Protein AF-A0AAV4UM49-F1 (afdb_monomer)

pLDDT: mean 81.32, std 17.35, range [29.62, 97.5]

Organism: NCBI:txid1538125

Nearest PDB structures (foldseek):
  8wnt-assembly1_B  TM=9.387E-01  e=1.690E-07  Homo sapiens

Radius of gyration: 22.74 Å; Cα contacts (8 Å, |Δi|>4): 74; chains: 1; bounding box: 55×52×59 Å

Mean predicted aligned error: 10.67 Å

InterPro domains:
  IPR002293 Amino acid/polyamine transporter I [PF13520] (38-208)
  IPR050598 Cellular Amino Acid Transporter [PTHR11785] (32-209)

Foldseek 3Di:
DVVLVVVVVVVVVVVVVCPDPPDPDDPPDPPPPDPCPDDPVLVVLLVLLVVLAPCVVVVLVVLCVVQVDPVVSVVVVVVVVVVVVVVVVVQVVVCVVDVDPDRPLVVCCVSPNDPSSVVVVCCVVVPVVVVVLLVRLLVVLVVVVCVVCVPDDDDPVSSVVSSVVVVVVLVVVCVVPVVVVSVVSSVVSVVSVVVVVVVVVVVVVVVVD

Sequence (209 aa):
MIQQIIKWLGRSEKFKLTSSPKKPYDSTTELICVKRELGLGSAVVMTLGSIVGAGLFLSPKGVLMCTGSVGMSLVVWSVAGIVSMIGALCYIELGTCIPSSGSHFTYIKKCWGDFPAFLYLWVEVVILTPVAMIILSLTFANYMLETIFYQCVVPQGAVRLIAALPICILTFINCRNVQWVARLQGVFTAAKAFAIILIIVVGVYHLCK

Solvent-accessible surface area (backbone atoms only — not comparable to full-atom values): 12064 Å² total; per-residue (Å²): 108,70,69,56,52,53,56,46,54,65,46,52,61,58,54,70,75,53,79,68,74,84,70,81,82,71,89,84,64,86,76,85,70,78,77,85,83,71,52,70,69,56,51,52,43,46,52,52,28,66,70,63,47,73,55,74,80,50,47,61,60,55,45,35,67,75,53,74,34,74,71,55,32,50,50,52,52,52,51,53,51,53,56,49,51,54,52,50,52,56,50,50,54,51,49,70,75,50,85,59,88,62,63,70,47,48,54,40,30,74,76,66,34,66,67,61,21,49,53,50,50,49,46,42,65,73,46,54,50,53,51,54,54,49,54,53,28,44,50,53,21,47,58,57,44,49,72,76,39,75,88,52,87,79,56,69,68,57,38,54,55,51,23,46,47,62,56,53,51,52,50,54,45,42,75,73,41,55,67,56,47,55,50,51,45,37,51,54,31,51,53,50,52,50,54,52,52,49,52,50,52,54,50,50,54,64,72,77,103

Secondary structure (DSSP, 8-state):
-HHHHHHHHHHHHHHHH---------TTS----------HHHHHHHHHHHHS-THHHHHHHHHHHHH-SHHHHHHHHHHHHHHHHHHHHHHHHHHHH---TTHHHHHHHHHH-HHHHHHHHHHIIIIIHHHHHHHHHHHHHHHHHHHH-TTSPPPHHHHHHHHHHHHHHHHHHHHH-HHHHHHHHHHHHHHHHHHHHHHHHHHHHHHH-

Structure (mmCIF, N/CA/C/O backbone):
data_AF-A0AAV4UM49-F1
#
_entry.id   AF-A0AAV4UM49-F1
#
loop_
_atom_site.group_PDB
_atom_site.id
_atom_site.type_symbol
_atom_site.label_atom_id
_atom_site.label_alt_id
_atom_site.label_comp_id
_atom_site.label_asym_id
_atom_site.label_entity_id
_atom_site.label_seq_id
_atom_site.pdbx_PDB_ins_code
_atom_site.Cartn_x
_atom_site.Cartn_y
_atom_site.Cartn_z
_atom_site.occupancy
_atom_site.B_iso_or_equiv
_atom_site.auth_seq_id
_atom_site.auth_comp_id
_atom_site.auth_asym_id
_atom_site.auth_atom_id
_atom_site.pdbx_PDB_model_num
ATOM 1 N N . MET A 1 1 ? -6.994 -18.138 -25.924 1.00 48.97 1 MET A N 1
ATOM 2 C CA . MET A 1 1 ? -6.339 -18.271 -24.602 1.00 48.97 1 MET A CA 1
ATOM 3 C C . MET A 1 1 ? -5.648 -19.628 -24.447 1.00 48.97 1 MET A C 1
ATOM 5 O O . MET A 1 1 ? -4.427 -19.655 -24.430 1.00 48.97 1 MET A O 1
ATOM 9 N N . ILE A 1 2 ? -6.376 -20.752 -24.486 1.00 43.06 2 ILE A N 1
ATOM 10 C CA . ILE A 1 2 ? -5.806 -22.117 -24.382 1.00 43.06 2 ILE A CA 1
ATOM 11 C C . ILE A 1 2 ? -4.762 -22.409 -25.482 1.00 43.06 2 ILE A C 1
ATOM 13 O O . ILE A 1 2 ? -3.679 -22.905 -25.199 1.00 43.06 2 ILE A O 1
ATOM 17 N N . GLN A 1 3 ? -5.017 -21.981 -26.722 1.00 38.06 3 GLN A N 1
ATOM 18 C CA . GLN A 1 3 ? -4.068 -22.118 -27.840 1.00 38.06 3 GLN A CA 1
ATOM 19 C C . GLN A 1 3 ? -2.753 -21.333 -27.643 1.00 38.06 3 GLN A C 1
ATOM 21 O O . GLN A 1 3 ? -1.703 -21.753 -28.122 1.00 38.06 3 GLN A O 1
ATOM 26 N N . GLN A 1 4 ? -2.771 -20.214 -26.908 1.00 47.59 4 GLN A N 1
ATOM 27 C CA . GLN A 1 4 ? -1.547 -19.465 -26.589 1.00 47.59 4 GLN A CA 1
ATOM 28 C C . GLN A 1 4 ? -0.753 -20.136 -25.461 1.00 47.59 4 GLN A C 1
ATOM 30 O O . GLN A 1 4 ? 0.471 -20.157 -25.526 1.00 47.59 4 GLN A O 1
ATOM 35 N N . ILE A 1 5 ? -1.442 -20.751 -24.494 1.00 48.56 5 ILE A N 1
ATOM 36 C CA . ILE A 1 5 ? -0.832 -21.525 -23.403 1.00 48.56 5 ILE A CA 1
ATOM 37 C C . ILE A 1 5 ? -0.156 -22.793 -23.949 1.00 48.56 5 ILE A C 1
ATOM 39 O O . ILE A 1 5 ? 0.985 -23.067 -23.595 1.00 48.56 5 ILE A O 1
ATOM 43 N N . ILE A 1 6 ? -0.788 -23.508 -24.889 1.00 64.19 6 ILE A N 1
ATOM 44 C CA . ILE A 1 6 ? -0.191 -24.683 -25.555 1.00 64.19 6 ILE A CA 1
ATOM 45 C C . ILE A 1 6 ? 1.041 -24.280 -26.380 1.00 64.19 6 ILE A C 1
ATOM 47 O O . ILE A 1 6 ? 2.083 -24.932 -26.321 1.00 64.19 6 ILE A O 1
ATOM 51 N N . LYS A 1 7 ? 0.963 -23.158 -27.108 1.00 57.69 7 LYS A N 1
ATOM 52 C CA . LYS A 1 7 ? 2.092 -22.625 -27.890 1.00 57.69 7 LYS A CA 1
ATOM 53 C C . LYS A 1 7 ? 3.247 -22.142 -27.001 1.00 57.69 7 LYS A C 1
ATOM 55 O O . LYS A 1 7 ? 4.399 -22.181 -27.431 1.00 57.69 7 LYS A O 1
ATOM 60 N N . TRP A 1 8 ? 2.949 -21.703 -25.778 1.00 57.56 8 TRP A N 1
ATOM 61 C CA . TRP A 1 8 ? 3.931 -21.313 -24.766 1.00 57.56 8 TRP A CA 1
ATOM 62 C C . TRP A 1 8 ? 4.573 -22.534 -24.089 1.00 57.56 8 TRP A C 1
ATOM 64 O O . TRP A 1 8 ? 5.797 -22.594 -23.997 1.00 57.56 8 TRP A O 1
ATOM 74 N N . LEU A 1 9 ? 3.786 -23.560 -23.742 1.00 57.72 9 LEU A N 1
ATOM 75 C CA . LEU A 1 9 ? 4.273 -24.852 -23.237 1.00 57.72 9 LEU A CA 1
ATOM 76 C C . LEU A 1 9 ? 5.221 -25.534 -24.236 1.00 57.72 9 LEU A C 1
ATOM 78 O O . LEU A 1 9 ? 6.343 -25.878 -23.875 1.00 57.72 9 LEU A O 1
ATOM 82 N N . GLY A 1 10 ? 4.845 -25.601 -25.518 1.00 52.28 10 GLY A N 1
ATOM 83 C CA . GLY A 1 10 ? 5.710 -26.162 -26.567 1.00 52.28 10 GLY A CA 1
ATOM 84 C C . GLY A 1 10 ? 6.970 -25.331 -26.866 1.00 52.28 10 GLY A C 1
ATOM 85 O O . GLY A 1 10 ? 7.925 -25.829 -27.462 1.00 52.28 10 GLY A O 1
ATOM 86 N N . ARG A 1 11 ? 7.006 -24.056 -26.455 1.00 50.88 11 ARG A N 1
ATOM 87 C CA . ARG A 1 11 ? 8.188 -23.181 -26.560 1.00 50.88 11 ARG A CA 1
ATOM 88 C C . ARG A 1 11 ? 9.092 -23.289 -25.324 1.00 50.88 11 ARG A C 1
ATOM 90 O O . ARG A 1 11 ? 10.304 -23.145 -25.465 1.00 50.88 11 ARG A O 1
ATOM 97 N N . SER A 1 12 ? 8.522 -23.594 -24.157 1.00 47.09 12 SER A N 1
ATOM 98 C CA . SER A 1 12 ? 9.230 -23.828 -22.890 1.00 47.09 12 SER A CA 1
ATOM 99 C C . SER A 1 12 ? 10.133 -25.068 -22.944 1.00 47.09 12 SER A C 1
ATOM 101 O O . SER A 1 12 ? 11.299 -24.995 -22.557 1.00 47.09 12 SER A O 1
ATOM 103 N N . GLU A 1 13 ? 9.665 -26.176 -23.532 1.00 46.78 13 GLU A N 1
ATOM 104 C CA . GLU A 1 13 ? 10.497 -27.381 -23.708 1.00 46.78 13 GLU A CA 1
ATOM 105 C C . GLU A 1 13 ? 11.679 -27.149 -24.658 1.00 46.78 13 GLU A C 1
ATOM 107 O O . GLU A 1 13 ? 12.799 -27.573 -24.373 1.00 46.78 13 GLU A O 1
ATOM 112 N N . LYS A 1 14 ? 11.479 -26.390 -25.745 1.00 41.72 14 LYS A N 1
ATOM 113 C CA . LYS A 1 14 ? 12.577 -26.016 -26.654 1.00 41.72 14 LYS A CA 1
ATOM 114 C C . LYS A 1 14 ? 13.582 -25.059 -26.007 1.00 41.72 14 LYS A C 1
ATOM 116 O O . LYS A 1 14 ? 14.762 -25.118 -26.333 1.00 41.72 14 LYS A O 1
ATOM 121 N N . PHE A 1 15 ? 13.141 -24.221 -25.068 1.00 42.31 15 PHE A N 1
ATOM 122 C CA . PHE A 1 15 ? 14.014 -23.303 -24.333 1.00 42.31 15 PHE A CA 1
ATOM 123 C C . PHE A 1 15 ? 14.936 -24.030 -23.335 1.00 42.31 15 PHE A C 1
ATOM 125 O O . PHE A 1 15 ? 16.027 -23.537 -23.060 1.00 42.31 15 PHE A O 1
ATOM 132 N N . LYS A 1 16 ? 14.563 -25.228 -22.852 1.00 41.34 16 LYS A N 1
ATOM 133 C CA . LYS A 1 16 ? 15.432 -26.060 -21.995 1.00 41.34 16 LYS A CA 1
ATOM 134 C C . LYS A 1 16 ? 16.567 -26.775 -22.746 1.00 41.34 16 LYS A C 1
ATOM 136 O O . LYS A 1 16 ? 17.563 -27.102 -22.112 1.00 41.34 16 LYS A O 1
ATOM 141 N N . LEU A 1 17 ? 16.462 -26.990 -24.063 1.00 42.25 17 LEU A N 1
ATOM 142 C CA . LEU A 1 17 ? 17.476 -27.715 -24.858 1.00 42.25 17 LEU A CA 1
ATOM 143 C C . LEU A 1 17 ? 18.459 -26.811 -25.616 1.00 42.25 17 LEU A C 1
ATOM 145 O O . LEU A 1 17 ? 19.441 -27.293 -26.172 1.00 42.25 17 LEU A O 1
ATOM 149 N N . THR A 1 18 ? 18.252 -25.496 -25.598 1.00 40.31 18 THR A N 1
ATOM 150 C CA . THR A 1 18 ? 19.234 -24.519 -26.075 1.00 40.31 18 THR A CA 1
ATOM 151 C C . THR A 1 18 ?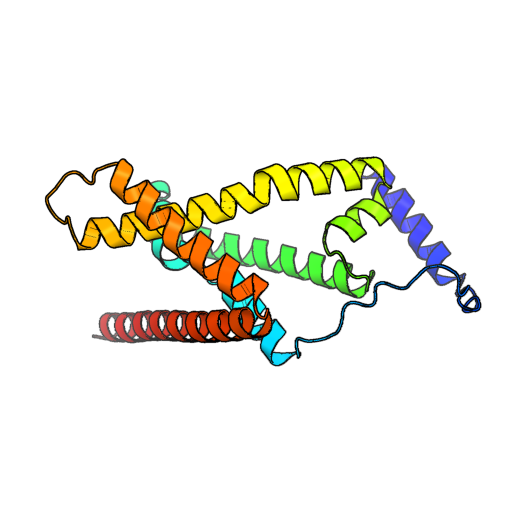 19.726 -23.688 -24.901 1.00 40.31 18 THR A C 1
ATOM 153 O O . THR A 1 18 ? 19.383 -22.513 -24.764 1.00 40.31 18 THR A O 1
ATOM 156 N N . SER A 1 19 ? 20.561 -24.287 -24.049 1.00 43.78 19 SER A N 1
ATOM 157 C CA . SER A 1 19 ? 21.514 -23.529 -23.240 1.00 43.78 19 SER A CA 1
ATOM 158 C C . SER A 1 19 ? 22.500 -22.856 -24.199 1.00 43.78 19 SER A C 1
ATOM 160 O O . SER A 1 19 ? 23.578 -23.374 -24.487 1.00 43.78 19 SER A O 1
ATOM 162 N N . SER A 1 20 ? 22.065 -21.741 -24.785 1.00 35.91 20 SER A N 1
ATOM 163 C CA . SER A 1 20 ? 22.877 -20.940 -25.689 1.00 35.91 20 SER A CA 1
ATOM 164 C C . SER A 1 20 ? 24.128 -20.486 -24.929 1.00 35.91 20 SER A C 1
ATOM 166 O O . SER A 1 20 ? 23.992 -19.998 -23.799 1.00 35.91 20 SER A O 1
ATOM 168 N N . PRO A 1 21 ? 25.338 -20.656 -25.491 1.00 35.28 21 PRO A N 1
ATOM 169 C CA . PRO A 1 21 ? 26.553 -20.177 -24.853 1.00 35.28 21 PRO A CA 1
ATOM 170 C C . PRO A 1 21 ? 26.404 -18.673 -24.606 1.00 35.28 21 PRO A C 1
ATOM 172 O O . PRO A 1 21 ? 25.915 -17.946 -25.474 1.00 35.28 21 PRO A O 1
ATOM 175 N N . LYS A 1 22 ? 26.782 -18.214 -23.403 1.00 39.56 22 LYS A N 1
ATOM 176 C CA . LYS A 1 22 ? 26.842 -16.787 -23.047 1.00 39.56 22 LYS A CA 1
ATOM 177 C C . LYS A 1 22 ? 27.554 -16.042 -24.179 1.00 39.56 22 LYS A C 1
ATOM 179 O O . LYS A 1 22 ? 28.769 -16.163 -24.317 1.00 39.56 22 LYS A O 1
ATOM 184 N N . LYS A 1 23 ? 26.804 -15.300 -25.001 1.00 29.62 23 LYS A N 1
ATOM 185 C CA . LYS A 1 23 ? 27.406 -14.407 -25.992 1.00 29.62 23 LYS A CA 1
ATOM 186 C C . LYS A 1 23 ? 28.210 -13.340 -25.242 1.00 29.62 23 LYS A C 1
ATOM 188 O O . LYS A 1 23 ? 27.712 -12.848 -24.223 1.00 29.62 23 LYS A O 1
ATOM 193 N N . PRO A 1 24 ? 29.424 -12.994 -25.708 1.00 31.75 24 PRO A N 1
ATOM 194 C CA . PRO A 1 24 ? 30.176 -11.887 -25.145 1.00 31.75 24 PRO A CA 1
ATOM 195 C C . PRO A 1 24 ? 29.312 -10.635 -25.247 1.00 31.75 24 PRO A C 1
ATOM 197 O O . PRO A 1 24 ? 28.690 -10.376 -26.276 1.00 31.75 24 PRO A O 1
ATOM 200 N N . TYR A 1 25 ? 29.220 -9.934 -24.129 1.00 39.03 25 TYR A N 1
ATOM 201 C CA . TYR A 1 25 ? 28.445 -8.722 -23.967 1.00 39.03 25 TYR A CA 1
ATOM 202 C C . TYR A 1 25 ? 28.972 -7.642 -24.930 1.00 39.03 25 TYR A C 1
ATOM 204 O O . TYR A 1 25 ? 30.115 -7.214 -24.790 1.00 39.03 25 TYR A O 1
ATOM 212 N N . ASP A 1 26 ? 28.165 -7.255 -25.922 1.00 32.62 26 ASP A N 1
ATOM 213 C CA . ASP A 1 26 ? 28.489 -6.194 -26.881 1.00 32.62 26 ASP A CA 1
ATOM 214 C C . ASP A 1 26 ? 28.422 -4.831 -26.174 1.00 32.62 26 ASP A C 1
ATOM 216 O O . ASP A 1 26 ? 27.409 -4.454 -25.578 1.00 32.62 26 ASP A O 1
ATOM 220 N N . SER A 1 27 ? 29.543 -4.121 -26.165 1.00 39.56 27 SER A N 1
ATOM 221 C CA . SER A 1 27 ? 29.862 -3.005 -25.273 1.00 39.56 27 SER A CA 1
ATOM 222 C C . SER A 1 27 ? 29.296 -1.646 -25.717 1.00 39.56 27 SER A C 1
ATOM 224 O O . SER A 1 27 ? 29.798 -0.611 -25.288 1.00 39.56 27 SER A O 1
ATOM 226 N N . THR A 1 28 ? 28.237 -1.609 -26.535 1.00 39.59 28 THR A N 1
ATOM 227 C CA . THR A 1 28 ? 27.669 -0.349 -27.080 1.00 39.59 28 THR A CA 1
ATOM 228 C C . THR A 1 28 ? 26.213 -0.069 -26.685 1.00 39.59 28 THR A C 1
ATOM 230 O O . THR A 1 28 ? 25.588 0.842 -27.216 1.00 39.59 28 THR A O 1
ATOM 233 N N . THR A 1 29 ? 25.656 -0.797 -25.714 1.00 41.91 29 THR A N 1
ATOM 234 C CA . THR A 1 29 ? 24.444 -0.352 -25.001 1.00 41.91 29 THR A CA 1
ATOM 235 C C . THR A 1 29 ? 24.850 -0.030 -23.570 1.00 41.91 29 THR A C 1
ATOM 237 O O . THR A 1 29 ? 25.280 -0.930 -22.846 1.00 41.91 29 THR A O 1
ATOM 240 N N . GLU A 1 30 ? 24.766 1.238 -23.160 1.00 38.94 30 GLU A N 1
ATOM 241 C CA . GLU A 1 30 ? 24.886 1.613 -21.751 1.00 38.94 30 GLU A CA 1
ATOM 242 C C . GLU A 1 30 ? 23.902 0.758 -20.941 1.00 38.94 30 GLU A C 1
ATOM 244 O O . GLU A 1 30 ? 22.684 0.940 -21.020 1.00 38.94 30 GLU A O 1
ATOM 249 N N . LEU A 1 31 ? 24.401 -0.220 -20.178 1.00 47.78 31 LEU A N 1
ATOM 250 C CA . LEU A 1 31 ? 23.572 -0.876 -19.175 1.00 47.78 31 LEU A CA 1
ATOM 251 C C . LEU A 1 31 ? 23.247 0.194 -18.154 1.00 47.78 31 LEU A C 1
ATOM 253 O O . LEU A 1 31 ? 24.087 0.530 -17.321 1.00 47.78 31 LEU A O 1
ATOM 257 N N . ILE A 1 32 ? 22.019 0.698 -18.199 1.00 50.09 32 ILE A N 1
ATOM 258 C CA . ILE A 1 32 ? 21.418 1.422 -17.086 1.00 50.09 32 ILE A CA 1
ATOM 259 C C . ILE A 1 32 ? 21.317 0.413 -15.934 1.00 50.09 32 ILE A C 1
ATOM 261 O O . ILE A 1 32 ? 20.312 -0.272 -15.734 1.00 50.09 32 ILE A O 1
ATOM 265 N N . CYS A 1 33 ? 22.425 0.234 -15.219 1.00 51.88 33 CYS A N 1
ATOM 266 C CA . CYS A 1 33 ? 22.518 -0.633 -14.065 1.00 51.88 33 CYS A CA 1
ATOM 267 C C . CYS A 1 33 ? 21.913 0.135 -12.898 1.00 51.88 33 CYS A C 1
ATOM 269 O O . CYS A 1 33 ? 22.508 1.077 -12.373 1.00 51.88 33 CYS A O 1
ATOM 271 N N . VAL A 1 34 ? 20.696 -0.247 -12.513 1.00 60.41 34 VAL A N 1
ATOM 272 C CA . VAL A 1 34 ? 20.048 0.308 -11.326 1.00 60.41 34 VAL A CA 1
ATOM 273 C C . VAL A 1 34 ? 20.947 0.016 -10.127 1.00 60.41 34 VAL A C 1
ATOM 275 O O . VAL A 1 34 ? 21.186 -1.146 -9.785 1.00 60.41 34 VAL A O 1
ATOM 278 N N . LYS A 1 35 ? 21.458 1.073 -9.490 1.00 61.12 35 LYS A N 1
ATOM 279 C CA . LYS A 1 35 ? 22.286 0.945 -8.293 1.00 61.12 35 LYS A CA 1
ATOM 280 C C . LYS A 1 35 ? 21.462 0.255 -7.205 1.00 61.12 35 LYS A C 1
ATOM 282 O O . LYS A 1 35 ? 20.381 0.716 -6.839 1.00 61.12 35 LYS A O 1
ATOM 287 N N . ARG A 1 36 ? 21.950 -0.888 -6.714 1.00 66.62 36 ARG A N 1
ATOM 288 C CA . ARG A 1 36 ? 21.290 -1.662 -5.653 1.00 66.62 36 ARG A CA 1
ATOM 289 C C . ARG A 1 36 ? 21.480 -0.956 -4.312 1.00 66.62 36 ARG A C 1
ATOM 291 O O . ARG A 1 36 ? 22.391 -1.271 -3.561 1.00 66.62 36 ARG A O 1
ATOM 298 N N . GLU A 1 37 ? 20.617 0.015 -4.048 1.00 70.00 37 GLU A N 1
ATOM 299 C CA . GLU A 1 37 ? 20.619 0.833 -2.825 1.00 70.00 37 GLU A CA 1
ATOM 300 C C . GLU A 1 37 ? 19.766 0.232 -1.691 1.00 70.00 37 GLU A C 1
ATOM 302 O O . GLU A 1 37 ? 19.790 0.727 -0.566 1.00 70.00 37 GLU A O 1
ATOM 307 N N . LEU A 1 38 ? 19.000 -0.832 -1.968 1.00 73.19 38 LEU A N 1
ATOM 308 C CA . LEU A 1 38 ? 18.082 -1.469 -1.019 1.00 73.19 38 LEU A CA 1
ATOM 309 C C . LEU A 1 38 ? 18.531 -2.903 -0.705 1.00 73.19 38 LEU A C 1
ATOM 311 O O . LEU A 1 38 ? 18.670 -3.732 -1.604 1.00 73.19 38 LEU A O 1
ATOM 315 N N . GLY A 1 39 ? 18.744 -3.197 0.580 1.00 81.81 39 GLY A N 1
ATOM 316 C CA . GLY A 1 39 ? 19.037 -4.549 1.070 1.00 81.81 39 GLY A CA 1
ATOM 317 C C . GLY A 1 39 ? 17.778 -5.408 1.260 1.00 81.81 39 GLY A C 1
ATOM 318 O O . GLY A 1 39 ? 16.662 -4.890 1.270 1.00 81.81 39 GLY A O 1
ATOM 319 N N . LEU A 1 40 ? 17.957 -6.717 1.482 1.00 83.56 40 LEU A N 1
ATOM 320 C CA . LEU A 1 40 ? 16.859 -7.688 1.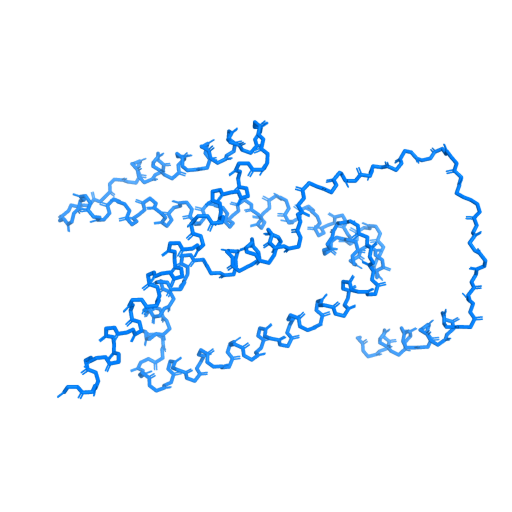638 1.00 83.56 40 LEU A CA 1
ATOM 321 C C . LEU A 1 40 ? 15.873 -7.303 2.752 1.00 83.56 40 LEU A C 1
ATOM 323 O O . LEU A 1 40 ? 14.668 -7.280 2.526 1.00 83.56 40 LEU A O 1
ATOM 327 N N . GLY A 1 41 ? 16.376 -6.949 3.939 1.00 80.38 41 GLY A N 1
ATOM 328 C CA . GLY A 1 41 ? 15.526 -6.543 5.063 1.00 80.38 41 GLY A CA 1
ATOM 329 C C . GLY A 1 41 ? 14.696 -5.292 4.758 1.00 80.38 41 GLY A C 1
ATOM 330 O O . GLY A 1 41 ? 13.501 -5.260 5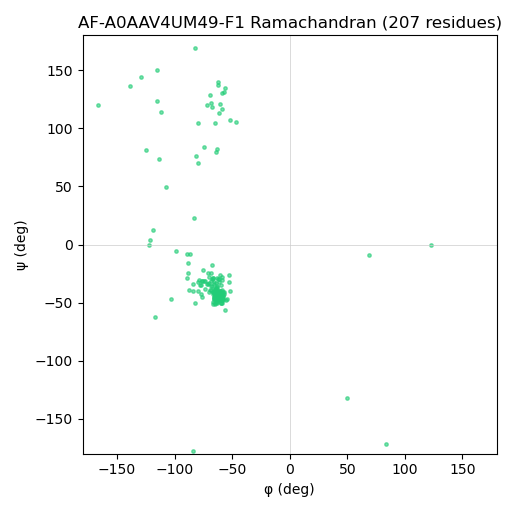.042 1.00 80.38 41 GLY A O 1
ATOM 331 N N . SER A 1 42 ? 15.295 -4.295 4.095 1.00 79.94 42 SER A N 1
ATOM 332 C CA . SER A 1 42 ? 14.572 -3.095 3.652 1.00 79.94 42 SER A CA 1
ATOM 333 C C . SER A 1 42 ? 13.512 -3.439 2.611 1.00 79.94 42 SER A C 1
ATOM 335 O O . SER A 1 42 ? 12.414 -2.899 2.672 1.00 79.94 42 SER A O 1
ATOM 337 N N . ALA A 1 43 ? 13.807 -4.354 1.684 1.00 82.88 43 ALA A N 1
ATOM 338 C CA . ALA A 1 43 ? 12.850 -4.792 0.674 1.00 82.88 43 ALA A CA 1
ATOM 339 C C . ALA A 1 43 ? 11.642 -5.509 1.302 1.00 82.88 43 ALA A C 1
ATOM 341 O O . ALA A 1 43 ? 10.504 -5.210 0.941 1.00 82.88 43 ALA A O 1
ATOM 342 N N . VAL A 1 44 ? 11.860 -6.393 2.284 1.00 86.81 44 VAL A N 1
ATOM 343 C CA . VAL A 1 44 ? 10.772 -7.081 3.003 1.00 86.81 44 VAL A CA 1
ATOM 344 C C . VAL A 1 44 ? 9.904 -6.081 3.762 1.00 86.81 44 VAL A C 1
ATOM 346 O O . VAL A 1 44 ? 8.686 -6.082 3.601 1.00 86.81 44 VAL A O 1
ATOM 349 N N . VAL A 1 45 ? 10.518 -5.183 4.538 1.00 84.12 45 VAL A N 1
ATOM 350 C CA . VAL A 1 45 ? 9.786 -4.168 5.311 1.00 84.12 45 VAL A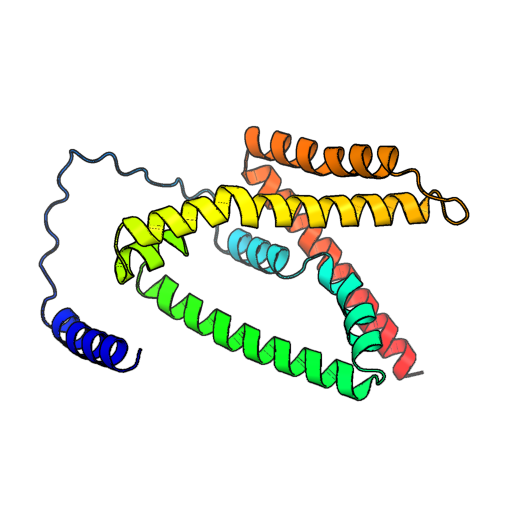 CA 1
ATOM 351 C C . VAL A 1 45 ? 9.010 -3.223 4.393 1.00 84.12 45 VAL A C 1
ATOM 353 O O . VAL A 1 45 ? 7.850 -2.929 4.667 1.00 84.12 45 VAL A O 1
ATOM 356 N N . MET A 1 46 ? 9.601 -2.783 3.279 1.00 84.38 46 MET A N 1
ATOM 357 C CA . MET A 1 46 ? 8.904 -1.948 2.296 1.00 84.38 46 MET A CA 1
ATOM 358 C C . MET A 1 46 ? 7.724 -2.683 1.655 1.00 84.38 46 MET A C 1
ATOM 360 O O . MET A 1 46 ? 6.658 -2.087 1.525 1.00 84.38 46 MET A O 1
ATOM 364 N N . THR A 1 47 ? 7.883 -3.967 1.319 1.00 87.62 47 THR A N 1
ATOM 365 C CA . THR A 1 47 ? 6.803 -4.798 0.756 1.00 87.62 47 THR A CA 1
ATOM 366 C C . THR A 1 47 ? 5.656 -4.967 1.754 1.00 87.62 47 THR A C 1
ATOM 368 O O . THR A 1 47 ? 4.491 -4.783 1.407 1.00 87.62 47 THR A O 1
ATOM 371 N N . LEU A 1 48 ? 5.965 -5.248 3.025 1.00 87.12 48 LEU A N 1
ATOM 372 C CA . LEU A 1 48 ? 4.954 -5.301 4.085 1.00 87.12 48 LEU A CA 1
ATOM 373 C C . LEU A 1 48 ? 4.262 -3.943 4.257 1.00 87.12 48 LEU A C 1
ATOM 375 O O . LEU A 1 48 ? 3.043 -3.882 4.382 1.00 87.12 48 LEU A O 1
ATOM 379 N N . GLY A 1 49 ? 5.023 -2.852 4.190 1.00 84.00 49 GLY A N 1
ATOM 380 C CA . GLY A 1 49 ? 4.507 -1.490 4.288 1.00 84.00 49 GLY A CA 1
ATOM 381 C C . GLY A 1 49 ? 3.602 -1.066 3.139 1.00 84.00 49 GLY A C 1
ATOM 382 O O . GLY A 1 49 ? 2.665 -0.299 3.356 1.00 84.00 49 GLY A O 1
ATOM 383 N N . SER A 1 50 ? 3.865 -1.552 1.924 1.00 84.25 50 SER A N 1
ATOM 384 C CA . SER A 1 50 ? 3.022 -1.266 0.763 1.00 84.25 50 SER A CA 1
ATOM 385 C C . SER A 1 50 ? 1.726 -2.076 0.777 1.00 84.25 50 SER A C 1
ATOM 387 O O . SER A 1 50 ? 0.707 -1.579 0.308 1.00 84.25 50 SER A O 1
ATOM 389 N N . ILE A 1 51 ? 1.740 -3.291 1.339 1.00 87.88 51 ILE A N 1
ATOM 390 C CA . ILE A 1 51 ? 0.537 -4.123 1.505 1.00 87.88 51 ILE A CA 1
ATOM 391 C C . ILE A 1 51 ? -0.324 -3.600 2.666 1.00 87.88 51 ILE A C 1
ATOM 393 O O . ILE A 1 51 ? -1.539 -3.452 2.528 1.00 87.88 51 ILE A O 1
ATOM 397 N N . VAL A 1 52 ? 0.293 -3.273 3.809 1.00 84.94 52 VAL A N 1
ATOM 398 C CA . VAL A 1 52 ? -0.394 -2.753 5.003 1.00 84.94 52 VAL A CA 1
ATOM 399 C C . VAL A 1 52 ? -0.645 -1.244 4.853 1.00 84.94 52 VAL A C 1
ATOM 401 O O . VAL A 1 52 ? 0.026 -0.367 5.413 1.00 84.94 52 VAL A O 1
ATOM 404 N N . GLY A 1 53 ? -1.644 -0.927 4.032 1.00 77.81 53 GLY A N 1
ATOM 405 C CA . GLY A 1 53 ? -2.095 0.433 3.748 1.00 77.81 53 GLY A CA 1
ATOM 406 C C . GLY A 1 53 ? -3.089 0.996 4.769 1.00 77.81 53 GLY A C 1
ATOM 407 O O . GLY A 1 53 ? -3.467 0.346 5.741 1.00 77.81 53 GLY A O 1
ATOM 408 N N . ALA A 1 54 ? -3.560 2.221 4.510 1.00 72.50 54 ALA A N 1
ATOM 409 C CA . ALA A 1 54 ? -4.681 2.811 5.251 1.00 72.50 54 ALA A CA 1
ATOM 410 C C . ALA A 1 54 ? -5.966 1.973 5.113 1.00 72.50 54 ALA A C 1
ATOM 412 O O . ALA A 1 54 ? -6.782 1.954 6.027 1.00 72.50 54 ALA A O 1
ATOM 413 N N . GLY A 1 55 ? -6.106 1.218 4.014 1.00 78.44 55 GLY A N 1
ATOM 414 C CA . GLY A 1 55 ? -7.254 0.351 3.747 1.00 78.44 55 GLY A CA 1
ATOM 415 C C . GLY A 1 55 ? -7.580 -0.628 4.877 1.00 78.44 55 GLY A C 1
ATOM 416 O O . GLY A 1 55 ? -8.751 -0.856 5.137 1.00 78.44 55 GLY A O 1
ATOM 417 N N . LEU A 1 56 ? -6.596 -1.122 5.637 1.00 84.75 56 LEU A N 1
ATOM 418 C CA . LEU A 1 56 ? -6.869 -2.039 6.752 1.00 84.75 56 LEU A CA 1
ATOM 419 C C . LEU A 1 56 ? -7.750 -1.411 7.849 1.00 84.75 56 LEU A C 1
ATOM 421 O O . LEU A 1 56 ? -8.535 -2.115 8.474 1.00 84.75 56 LEU A O 1
ATOM 425 N N . PHE A 1 57 ? -7.682 -0.092 8.039 1.00 81.44 57 PHE A N 1
ATOM 426 C CA . PHE A 1 57 ? -8.518 0.628 9.006 1.00 81.44 57 PHE A CA 1
ATOM 427 C C . PHE A 1 57 ? -9.870 1.078 8.422 1.00 81.44 57 PHE A C 1
ATOM 429 O O . PHE A 1 57 ? -10.787 1.399 9.171 1.00 81.44 57 PHE A O 1
ATOM 436 N N . LEU A 1 58 ? -10.013 1.083 7.092 1.00 82.44 58 LEU A N 1
ATOM 437 C CA . LEU A 1 58 ? -11.183 1.614 6.373 1.00 82.44 58 LEU A CA 1
ATOM 438 C C . LEU A 1 58 ? -12.106 0.507 5.869 1.00 82.44 58 LEU A C 1
ATOM 440 O O . LEU A 1 58 ? -13.327 0.549 6.030 1.00 82.44 58 LEU A O 1
ATOM 444 N N . SER A 1 59 ? -11.500 -0.501 5.251 1.00 87.50 59 SER A N 1
ATOM 445 C CA . SER A 1 59 ? -12.164 -1.606 4.578 1.00 87.50 59 SER A CA 1
ATOM 446 C C . SER A 1 59 ? -13.066 -2.439 5.491 1.00 87.50 59 SER A C 1
ATOM 448 O O . SER A 1 59 ? -14.122 -2.837 5.001 1.00 87.50 59 SER A O 1
ATOM 450 N N . PRO A 1 60 ? -12.767 -2.680 6.790 1.00 88.62 60 PRO A N 1
ATOM 451 C CA . PRO A 1 60 ? -13.659 -3.469 7.642 1.00 88.62 60 PRO A CA 1
ATOM 452 C C . PRO A 1 60 ? -15.078 -2.896 7.730 1.00 88.62 60 PRO A C 1
ATOM 454 O O . PRO A 1 60 ? -16.044 -3.650 7.627 1.00 88.62 60 PRO A O 1
ATOM 457 N N . LYS A 1 61 ? -15.218 -1.564 7.831 1.00 88.12 61 LYS A N 1
ATOM 458 C CA . LYS A 1 61 ? -16.528 -0.894 7.866 1.00 88.12 61 LYS A CA 1
ATOM 459 C C . LYS A 1 61 ? -17.292 -1.098 6.556 1.00 88.12 61 LYS A C 1
ATOM 461 O O . LYS A 1 61 ? -18.470 -1.435 6.587 1.00 88.12 61 LYS A O 1
ATOM 466 N N . GLY A 1 62 ? -16.621 -0.934 5.415 1.00 89.31 62 GLY A N 1
ATOM 467 C CA . GLY A 1 62 ? -17.232 -1.131 4.096 1.00 89.31 62 GLY A CA 1
ATOM 468 C C . GLY A 1 62 ? -17.680 -2.576 3.866 1.00 89.31 62 GLY A C 1
ATOM 469 O O . GLY A 1 62 ? -18.821 -2.812 3.480 1.00 89.31 62 GLY A O 1
ATOM 470 N N . VAL A 1 63 ? -16.817 -3.549 4.174 1.00 92.81 63 VAL A N 1
ATOM 471 C CA . VAL A 1 63 ? -17.141 -4.977 4.028 1.00 92.81 63 VAL A CA 1
ATOM 472 C C . VAL A 1 63 ? -18.302 -5.365 4.941 1.00 92.81 63 VAL A C 1
ATOM 474 O O . VAL A 1 63 ? -19.208 -6.069 4.500 1.00 92.81 63 VAL A O 1
ATOM 477 N N . LEU A 1 64 ? -18.326 -4.889 6.190 1.00 92.94 64 LEU A N 1
ATOM 478 C CA . LEU A 1 64 ? -19.416 -5.189 7.116 1.00 92.94 64 LEU A CA 1
ATOM 479 C C . LEU A 1 64 ? -20.752 -4.589 6.652 1.00 92.94 64 LEU A C 1
ATOM 481 O O . LEU A 1 64 ? -21.763 -5.283 6.695 1.00 92.94 64 LEU A O 1
ATOM 485 N N . MET A 1 65 ? -20.762 -3.347 6.154 1.00 93.06 65 MET A N 1
ATOM 486 C CA . MET A 1 65 ? -21.988 -2.733 5.625 1.00 93.06 65 MET A CA 1
ATOM 487 C C . MET A 1 65 ? -22.527 -3.466 4.390 1.00 93.06 65 MET A C 1
ATOM 489 O O . MET A 1 65 ? -23.736 -3.622 4.263 1.00 93.06 65 MET A O 1
ATOM 493 N N . CYS A 1 66 ? -21.653 -3.951 3.504 1.00 93.00 66 CYS A N 1
ATOM 494 C CA . CYS A 1 66 ? -22.078 -4.692 2.314 1.00 93.00 66 CYS A CA 1
ATOM 495 C C . CYS A 1 66 ? -22.511 -6.135 2.616 1.00 93.00 66 CYS A C 1
ATOM 497 O O . CYS A 1 66 ? -23.360 -6.676 1.916 1.00 93.00 66 CYS A O 1
ATOM 499 N N . THR A 1 67 ? -21.916 -6.780 3.624 1.00 93.81 67 THR A N 1
ATOM 500 C CA . THR A 1 67 ? -22.228 -8.178 3.982 1.00 93.81 67 THR A CA 1
ATOM 501 C C . THR A 1 67 ? -23.378 -8.304 4.978 1.00 93.81 67 THR A C 1
ATOM 503 O O . THR A 1 67 ? -24.011 -9.354 5.035 1.00 93.81 67 THR A O 1
ATOM 506 N N . GLY A 1 68 ? -23.641 -7.273 5.787 1.00 91.31 68 GLY A N 1
ATOM 507 C CA . GLY A 1 68 ? -24.718 -7.236 6.784 1.00 91.31 68 GLY A CA 1
ATOM 508 C C . GLY A 1 68 ? -24.534 -8.175 7.985 1.00 91.31 68 GLY A C 1
ATOM 509 O O . GLY A 1 68 ? -25.283 -8.079 8.953 1.00 91.31 68 GLY A O 1
ATOM 510 N N . SER A 1 69 ? -23.539 -9.067 7.961 1.00 93.75 69 SER A N 1
ATOM 511 C CA . SER A 1 69 ? -23.262 -10.046 9.013 1.00 93.75 69 SER A CA 1
ATOM 512 C C . SER A 1 69 ? -21.763 -10.174 9.268 1.00 93.75 69 SER A C 1
ATOM 514 O O . SER A 1 69 ? -20.962 -10.279 8.337 1.00 93.75 69 SER A O 1
ATOM 516 N N . VAL A 1 70 ? -21.387 -10.227 10.549 1.00 92.69 70 VAL A N 1
ATOM 517 C CA . VAL A 1 70 ? -19.990 -10.365 10.991 1.00 92.69 70 VAL A CA 1
ATOM 518 C C . VAL A 1 70 ? -19.385 -11.698 10.535 1.00 92.69 70 VAL A C 1
ATOM 520 O O . VAL A 1 70 ? -18.228 -11.744 10.135 1.00 92.69 70 VAL A O 1
ATOM 523 N N . GLY A 1 71 ? -20.162 -12.787 10.528 1.00 93.56 71 GLY A N 1
ATOM 524 C CA . GLY A 1 71 ? -19.666 -14.087 10.060 1.00 93.56 71 GLY A CA 1
ATOM 525 C C . GLY A 1 71 ? -19.320 -14.071 8.569 1.00 93.56 71 GLY A C 1
ATOM 526 O O . GLY A 1 71 ? -18.257 -14.541 8.167 1.00 93.56 71 GLY A O 1
ATOM 527 N N . MET A 1 72 ? -20.181 -13.458 7.749 1.00 93.88 72 MET A N 1
ATOM 528 C CA . MET A 1 72 ? -19.944 -13.330 6.308 1.00 93.88 72 MET A CA 1
ATOM 529 C C . MET A 1 72 ? -18.777 -12.393 5.993 1.00 93.88 72 MET A C 1
ATOM 531 O O . MET A 1 72 ? -18.017 -12.668 5.066 1.00 93.88 72 MET A O 1
ATOM 535 N N . SER A 1 73 ? -18.586 -11.319 6.768 1.00 94.19 73 SER A N 1
ATOM 536 C CA . SER A 1 73 ? -17.444 -10.422 6.572 1.00 94.19 73 SER A CA 1
ATOM 537 C C . SER A 1 73 ? -16.109 -11.143 6.797 1.00 94.19 73 SER A C 1
ATOM 539 O O . SER A 1 73 ? -15.189 -10.968 5.998 1.00 94.19 73 SER A O 1
ATOM 541 N N . LEU A 1 74 ? -16.018 -12.020 7.805 1.00 93.75 74 LEU A N 1
ATOM 542 C CA . LEU A 1 74 ? -14.830 -12.847 8.045 1.00 93.75 74 LEU A CA 1
ATOM 543 C C . LEU A 1 74 ? -14.550 -13.813 6.889 1.00 93.75 74 LEU A C 1
ATOM 545 O O . LEU A 1 74 ? -13.407 -13.904 6.447 1.00 93.75 74 LEU A O 1
ATOM 549 N N . VAL A 1 75 ? -15.580 -14.471 6.346 1.00 95.81 75 VAL A N 1
ATOM 550 C CA . VAL A 1 75 ? -15.427 -15.361 5.180 1.00 95.81 75 VAL A CA 1
ATOM 551 C C . VAL A 1 75 ? -14.894 -14.594 3.9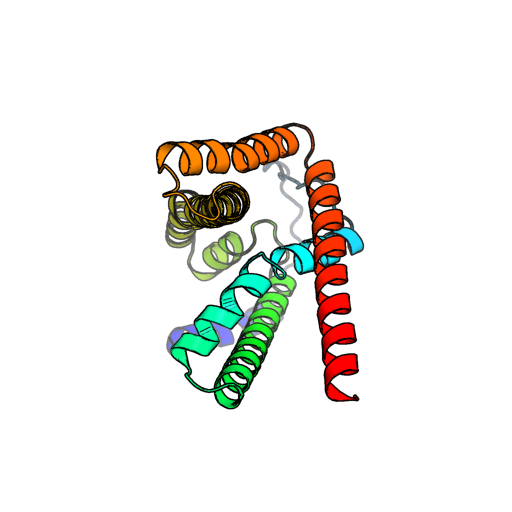69 1.00 95.81 75 VAL A C 1
ATOM 553 O O . VAL A 1 75 ? -13.959 -15.056 3.314 1.00 95.81 75 VAL A O 1
ATOM 556 N N . VAL A 1 76 ? -15.434 -13.403 3.690 1.00 95.31 76 VAL A N 1
ATOM 557 C CA . VAL A 1 76 ? -14.962 -12.546 2.589 1.00 95.31 76 VAL A CA 1
ATOM 558 C C . VAL A 1 76 ? -13.487 -12.180 2.769 1.00 95.31 76 VAL A C 1
ATOM 560 O O . VAL A 1 76 ? -12.714 -12.280 1.816 1.00 95.31 76 VAL A O 1
ATOM 563 N N . TRP A 1 77 ? -13.072 -11.821 3.987 1.00 94.19 77 TRP A N 1
ATOM 564 C CA . TRP A 1 77 ? -11.668 -11.540 4.296 1.00 94.19 77 TRP A CA 1
ATOM 565 C C . TRP A 1 77 ? -10.765 -12.763 4.104 1.00 94.19 77 TRP A C 1
ATOM 567 O O . TRP A 1 77 ? -9.691 -12.638 3.513 1.00 94.19 77 TRP A O 1
ATOM 577 N N . SER A 1 78 ? -11.197 -13.947 4.544 1.00 95.69 78 SER A N 1
ATOM 578 C CA . SER A 1 78 ? -10.441 -15.189 4.352 1.00 95.69 78 SER A CA 1
ATOM 579 C C . SER A 1 78 ? -10.264 -15.530 2.872 1.00 95.69 78 SER A C 1
ATOM 581 O O . SER A 1 78 ? -9.148 -15.811 2.435 1.00 95.69 78 SER A O 1
ATOM 583 N N . VAL A 1 79 ? -11.336 -15.450 2.076 1.00 96.69 79 VAL A N 1
ATOM 584 C CA . VAL A 1 79 ? -11.283 -15.719 0.631 1.00 96.69 79 VAL A CA 1
ATOM 585 C C . VAL A 1 79 ? -10.384 -14.706 -0.079 1.00 96.69 79 VAL A C 1
ATOM 587 O O . VAL A 1 79 ? -9.529 -15.103 -0.870 1.00 96.69 79 VAL A O 1
ATOM 590 N N . ALA A 1 80 ? -10.505 -13.413 0.239 1.00 94.25 80 ALA A N 1
ATOM 591 C CA . ALA A 1 80 ? -9.637 -12.377 -0.320 1.00 94.25 80 ALA A CA 1
ATOM 592 C C . ALA A 1 80 ? -8.151 -12.631 -0.002 1.00 94.25 80 ALA A C 1
ATOM 594 O O . ALA A 1 80 ? -7.296 -12.453 -0.874 1.00 94.25 80 ALA A O 1
ATOM 595 N N . GLY A 1 81 ? -7.842 -13.101 1.212 1.00 94.62 81 GLY A N 1
ATOM 596 C CA . GLY A 1 81 ? -6.489 -13.499 1.608 1.00 94.62 81 GLY A CA 1
ATOM 597 C C . GLY A 1 81 ? -5.940 -14.658 0.772 1.00 94.62 81 GLY A C 1
ATOM 598 O O . GLY A 1 81 ? -4.828 -14.566 0.254 1.00 94.62 81 GLY A O 1
ATOM 599 N N . ILE A 1 82 ? -6.734 -15.714 0.571 1.00 97.50 82 ILE A N 1
ATOM 600 C CA . ILE A 1 82 ? -6.341 -16.882 -0.237 1.00 97.50 82 ILE A CA 1
ATOM 601 C C . ILE A 1 82 ? -6.095 -16.480 -1.696 1.00 97.50 82 ILE A C 1
ATOM 603 O O . ILE A 1 82 ? -5.058 -16.818 -2.266 1.00 97.50 82 ILE A O 1
ATOM 607 N N . VAL A 1 83 ? -7.013 -15.716 -2.294 1.00 96.94 83 VAL A N 1
ATOM 608 C CA . VAL A 1 83 ? -6.874 -15.227 -3.676 1.00 96.94 83 VAL A CA 1
ATOM 609 C C . VAL A 1 83 ? -5.610 -14.373 -3.829 1.00 96.94 83 VAL A C 1
ATOM 611 O O . VAL A 1 83 ? -4.855 -14.548 -4.786 1.00 96.94 83 VAL A O 1
ATOM 614 N N . SER A 1 84 ? -5.332 -13.501 -2.856 1.00 95.25 84 SER A N 1
ATOM 615 C CA . SER A 1 84 ? -4.126 -12.663 -2.850 1.00 95.25 84 SER A CA 1
ATOM 616 C C . SER A 1 84 ? -2.845 -13.493 -2.731 1.00 95.25 84 SER A C 1
ATOM 618 O O . SER A 1 84 ? -1.862 -13.202 -3.410 1.00 95.25 84 SER A O 1
ATOM 620 N N . MET A 1 85 ? -2.857 -14.553 -1.916 1.00 95.44 85 MET A N 1
ATOM 621 C CA . MET A 1 85 ? -1.723 -15.468 -1.763 1.00 95.44 85 MET A CA 1
ATOM 622 C C . MET A 1 85 ? -1.411 -16.208 -3.067 1.00 95.44 85 MET A C 1
ATOM 624 O O . MET A 1 85 ? -0.251 -16.268 -3.471 1.00 95.44 85 MET A O 1
ATOM 628 N N . ILE A 1 86 ? -2.433 -16.722 -3.757 1.00 96.94 86 ILE A N 1
ATOM 629 C CA . ILE A 1 86 ? -2.264 -17.379 -5.061 1.00 96.94 86 ILE A CA 1
ATOM 630 C C . ILE A 1 86 ? -1.667 -16.392 -6.073 1.00 96.94 86 ILE A C 1
ATOM 632 O O . ILE A 1 86 ? -0.692 -16.718 -6.748 1.00 96.94 86 ILE A O 1
ATOM 636 N N . GLY A 1 87 ? -2.187 -15.160 -6.127 1.00 94.50 87 GLY A N 1
ATOM 637 C CA . GLY A 1 87 ? -1.638 -14.108 -6.985 1.00 94.50 87 GLY A CA 1
ATOM 638 C C . GLY A 1 87 ? -0.166 -13.805 -6.685 1.00 94.50 87 GLY A C 1
ATOM 639 O O . GLY A 1 87 ? 0.646 -13.719 -7.607 1.00 94.50 87 GLY A O 1
ATOM 640 N N . ALA A 1 88 ? 0.202 -13.703 -5.405 1.00 93.31 88 ALA A N 1
ATOM 641 C CA . ALA A 1 88 ? 1.585 -13.480 -4.989 1.00 93.31 88 ALA A CA 1
ATOM 642 C C . ALA A 1 88 ? 2.517 -14.618 -5.436 1.00 93.31 88 ALA A C 1
ATOM 644 O O . ALA A 1 88 ? 3.604 -14.345 -5.942 1.00 93.31 88 ALA A O 1
ATOM 645 N N . LEU A 1 89 ? 2.086 -15.879 -5.319 1.00 94.88 89 LEU A N 1
ATOM 646 C CA . LEU A 1 89 ? 2.861 -17.036 -5.780 1.00 94.88 89 LEU A CA 1
ATOM 647 C C . LEU A 1 89 ? 3.104 -16.999 -7.295 1.00 94.88 89 LEU A C 1
ATOM 649 O O . LEU A 1 89 ? 4.240 -17.190 -7.729 1.00 94.88 89 LEU A O 1
ATOM 653 N N . CYS A 1 90 ? 2.085 -16.663 -8.093 1.00 93.00 90 CYS A N 1
ATOM 654 C CA . CYS A 1 90 ? 2.243 -16.488 -9.540 1.00 93.00 90 CYS A CA 1
ATOM 655 C C . CYS A 1 90 ? 3.258 -15.383 -9.881 1.00 93.00 90 CYS A C 1
ATOM 657 O O . CYS A 1 90 ? 4.071 -15.536 -10.793 1.00 93.00 90 CYS A O 1
ATOM 659 N N . TYR A 1 91 ? 3.246 -14.271 -9.138 1.00 89.69 91 TYR A N 1
ATOM 660 C CA . TYR A 1 91 ? 4.209 -13.187 -9.334 1.00 89.69 91 TYR A CA 1
ATOM 661 C C . TYR A 1 91 ? 5.630 -13.553 -8.896 1.00 89.69 91 TYR A C 1
ATOM 663 O O . TYR A 1 91 ? 6.586 -13.112 -9.533 1.00 89.69 91 TYR A O 1
ATOM 671 N N . ILE A 1 92 ? 5.789 -14.374 -7.857 1.00 91.94 92 ILE A N 1
ATOM 672 C CA . ILE A 1 92 ? 7.097 -14.891 -7.432 1.00 91.94 92 ILE A CA 1
ATOM 673 C C . ILE A 1 92 ? 7.691 -15.800 -8.514 1.00 91.94 92 ILE A C 1
ATOM 675 O O . ILE A 1 92 ? 8.862 -15.648 -8.869 1.00 91.94 92 ILE A O 1
ATOM 679 N N . GLU A 1 93 ? 6.898 -16.711 -9.083 1.00 92.62 93 GLU A N 1
ATOM 680 C CA . GLU A 1 93 ? 7.340 -17.567 -10.190 1.00 92.62 93 GLU A CA 1
ATOM 681 C C . GLU A 1 93 ? 7.778 -16.719 -11.392 1.00 92.62 93 GLU A C 1
ATOM 683 O O . GLU A 1 93 ? 8.886 -16.866 -11.909 1.00 92.62 93 GLU A O 1
ATOM 688 N N . LEU A 1 94 ? 6.974 -15.724 -11.767 1.00 88.62 94 LEU A N 1
ATOM 689 C CA . LEU A 1 94 ? 7.306 -14.831 -12.873 1.00 88.62 94 LEU A CA 1
ATOM 690 C C . LEU A 1 94 ? 8.566 -13.987 -12.600 1.00 88.62 94 LEU A C 1
ATOM 692 O O . LEU A 1 94 ? 9.414 -13.828 -13.485 1.00 88.62 94 LEU A O 1
ATOM 696 N N . GLY A 1 95 ? 8.722 -13.484 -11.372 1.00 87.06 95 GLY A N 1
ATOM 697 C CA . GLY A 1 95 ? 9.877 -12.694 -10.942 1.00 87.06 95 GLY A CA 1
ATOM 698 C C . GLY A 1 95 ? 11.175 -13.492 -10.855 1.00 87.06 95 GLY A C 1
ATOM 699 O O . GLY A 1 95 ? 12.244 -12.950 -11.135 1.00 87.06 95 GLY A O 1
ATOM 700 N N . THR A 1 96 ? 11.094 -14.785 -10.539 1.00 88.06 96 THR A N 1
ATOM 701 C CA . THR A 1 96 ? 12.255 -15.687 -10.554 1.00 88.06 96 THR A CA 1
ATOM 702 C C . THR A 1 96 ? 12.609 -16.154 -11.969 1.00 88.06 96 THR A C 1
ATOM 704 O O . THR A 1 96 ? 13.792 -16.296 -12.280 1.00 88.06 96 THR A O 1
ATOM 707 N N . CYS A 1 97 ? 11.628 -16.312 -12.867 1.00 88.06 97 CYS A N 1
ATOM 708 C CA . CYS A 1 97 ? 11.869 -16.658 -14.271 1.00 88.06 97 CYS A CA 1
ATOM 709 C C . CYS A 1 97 ? 12.469 -15.509 -15.102 1.00 88.06 97 CYS A C 1
ATOM 711 O O . CYS A 1 97 ? 13.235 -15.757 -16.037 1.00 88.06 97 CYS A O 1
ATOM 713 N N . ILE A 1 98 ? 12.110 -14.252 -14.814 1.00 84.56 98 ILE A N 1
ATOM 714 C CA . ILE A 1 98 ? 12.553 -13.077 -15.580 1.00 84.56 98 ILE A CA 1
ATOM 715 C C . ILE A 1 98 ? 13.228 -12.071 -14.627 1.00 84.56 98 ILE A C 1
ATOM 717 O O . ILE A 1 98 ? 12.602 -11.088 -14.223 1.00 84.56 98 ILE A O 1
ATOM 721 N N . PRO A 1 99 ? 14.517 -12.274 -14.283 1.00 78.50 99 PRO A N 1
ATOM 722 C CA . PRO A 1 99 ? 15.263 -11.393 -13.386 1.00 78.50 99 PRO A CA 1
ATOM 723 C C . PRO A 1 99 ? 15.744 -10.144 -14.139 1.00 78.50 99 PRO A C 1
ATOM 725 O O . PRO A 1 99 ? 16.923 -9.982 -14.452 1.00 78.50 99 PRO A O 1
ATOM 728 N N . SER A 1 100 ? 14.816 -9.265 -14.500 1.00 78.00 100 SER A N 1
ATOM 729 C CA . SER A 1 100 ? 15.105 -7.998 -15.175 1.00 78.00 100 SER A CA 1
ATOM 730 C C . SER A 1 100 ? 14.428 -6.845 -14.446 1.00 78.00 100 SER A C 1
ATOM 732 O O . SER A 1 100 ? 13.319 -6.985 -13.933 1.00 78.00 100 SER A O 1
ATOM 734 N N . SER A 1 101 ? 15.090 -5.691 -14.411 1.00 74.81 101 SER A N 1
ATOM 735 C CA . SER A 1 101 ? 14.510 -4.456 -13.878 1.00 74.81 101 SER A CA 1
ATOM 736 C C . SER A 1 101 ? 13.290 -4.044 -14.719 1.00 74.81 101 SER A C 1
ATOM 738 O O . SER A 1 101 ? 13.319 -4.181 -15.942 1.00 74.81 101 SER A O 1
ATOM 740 N N . GLY A 1 102 ? 12.215 -3.566 -14.080 1.00 73.56 102 GLY A N 1
ATOM 741 C CA . GLY A 1 102 ? 11.016 -3.051 -14.771 1.00 73.56 102 GLY A CA 1
ATOM 742 C C . GLY A 1 102 ? 9.678 -3.721 -14.425 1.00 73.56 102 GLY A C 1
ATOM 743 O O . GLY A 1 102 ? 8.648 -3.281 -14.931 1.00 73.56 102 GLY A O 1
ATOM 744 N N . SER A 1 103 ? 9.658 -4.723 -13.534 1.00 79.94 103 SER A N 1
ATOM 745 C CA . SER A 1 103 ? 8.423 -5.338 -13.006 1.00 79.94 103 SER A CA 1
ATOM 746 C C . SER A 1 103 ? 7.434 -5.744 -14.127 1.00 79.94 103 SER A C 1
ATOM 748 O O . SER A 1 103 ? 7.840 -6.346 -15.125 1.00 79.94 103 SER A O 1
ATOM 750 N N . HIS A 1 104 ? 6.151 -5.395 -13.989 1.00 85.94 104 HIS A N 1
ATOM 751 C CA . HIS A 1 104 ? 5.050 -5.709 -14.904 1.00 85.94 104 HIS A CA 1
ATOM 752 C C . HIS A 1 104 ? 5.322 -5.330 -16.365 1.00 85.94 104 HIS A C 1
ATOM 754 O O . HIS A 1 104 ? 5.009 -6.110 -17.266 1.00 85.94 104 HIS A O 1
ATOM 760 N N . PHE A 1 105 ? 5.956 -4.178 -16.614 1.00 88.94 105 PHE A N 1
ATOM 761 C CA . PHE A 1 105 ? 6.270 -3.727 -17.972 1.00 88.94 105 PHE A CA 1
ATOM 762 C C . PHE A 1 105 ? 7.168 -4.731 -18.703 1.00 88.94 105 PHE A C 1
ATOM 764 O O . PHE A 1 105 ? 6.896 -5.101 -19.845 1.00 88.94 105 PHE A O 1
ATOM 771 N N . THR A 1 106 ? 8.207 -5.227 -18.031 1.00 87.69 106 THR A N 1
ATOM 772 C CA . THR A 1 106 ? 9.148 -6.195 -18.607 1.00 87.69 106 THR A CA 1
ATOM 773 C C . THR A 1 106 ? 8.452 -7.519 -18.933 1.00 87.69 106 THR A C 1
ATOM 775 O O . THR A 1 106 ? 8.727 -8.120 -19.974 1.00 87.69 106 THR A O 1
ATOM 778 N N . TYR A 1 107 ? 7.509 -7.961 -18.096 1.00 88.69 107 TYR A N 1
ATOM 779 C CA . TYR A 1 107 ? 6.744 -9.185 -18.347 1.00 88.69 107 TYR A CA 1
ATOM 780 C C . TYR A 1 107 ? 5.843 -9.050 -19.578 1.00 88.69 107 TYR A C 1
ATOM 782 O O . TYR A 1 107 ? 5.868 -9.902 -20.466 1.00 88.69 107 TYR A O 1
ATOM 790 N N . ILE A 1 108 ? 5.115 -7.937 -19.675 1.00 88.88 108 ILE A N 1
ATOM 791 C CA . ILE A 1 108 ? 4.227 -7.622 -20.801 1.00 88.88 108 ILE A CA 1
ATOM 792 C C . ILE A 1 108 ? 5.035 -7.488 -22.093 1.00 88.88 108 ILE A C 1
ATOM 794 O O . ILE A 1 108 ? 4.684 -8.099 -23.102 1.00 88.88 108 ILE A O 1
ATOM 798 N N . LYS A 1 109 ? 6.169 -6.783 -22.047 1.00 89.50 109 LYS A N 1
ATOM 799 C CA . LYS A 1 109 ? 7.078 -6.632 -23.189 1.00 89.50 109 LYS A CA 1
ATOM 800 C C . LYS A 1 109 ? 7.595 -7.975 -23.696 1.00 89.50 109 LYS A C 1
ATOM 802 O O . LYS A 1 109 ? 7.649 -8.199 -24.903 1.00 89.50 109 LYS A O 1
ATOM 807 N N . LYS A 1 110 ? 7.942 -8.896 -22.792 1.00 87.25 110 LYS A N 1
ATOM 808 C CA . LYS A 1 110 ? 8.481 -10.211 -23.164 1.00 87.25 110 LYS A CA 1
ATOM 809 C C . LYS A 1 110 ? 7.420 -11.161 -23.730 1.00 87.25 110 LYS A C 1
ATOM 811 O O . LYS A 1 110 ? 7.747 -11.981 -24.586 1.00 87.25 110 LYS A O 1
ATOM 816 N N . CYS A 1 111 ? 6.171 -11.050 -23.280 1.00 88.62 111 CYS A N 1
ATOM 817 C CA . CYS A 1 111 ? 5.069 -11.907 -23.727 1.00 88.62 111 CYS A CA 1
ATOM 818 C C . CYS A 1 111 ? 4.349 -11.381 -24.980 1.00 88.62 111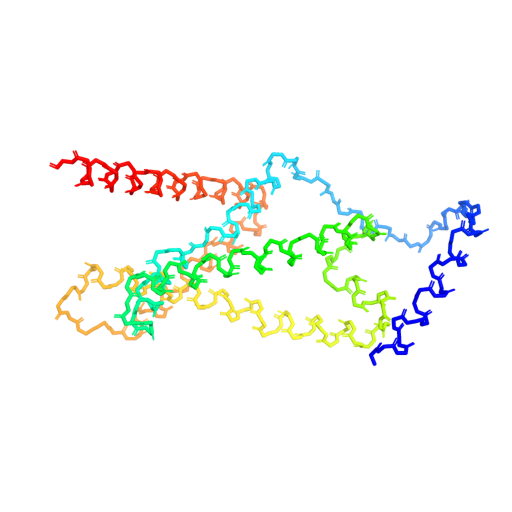 CYS A C 1
ATOM 820 O O . CYS A 1 111 ? 3.986 -12.175 -25.848 1.00 88.62 111 CYS A O 1
ATOM 822 N N . TRP A 1 112 ? 4.140 -10.065 -25.078 1.00 88.81 112 TRP A N 1
ATOM 823 C CA . TRP A 1 112 ? 3.276 -9.435 -26.086 1.00 88.81 112 TRP A CA 1
ATOM 824 C C . TRP A 1 112 ? 3.974 -8.389 -26.972 1.00 88.81 112 TRP A C 1
ATOM 826 O O . TRP A 1 112 ? 3.344 -7.855 -27.883 1.00 88.81 112 TRP A O 1
ATOM 836 N N . GLY A 1 113 ? 5.270 -8.133 -26.771 1.00 90.25 113 GLY A N 1
ATOM 837 C CA . GLY A 1 113 ? 6.053 -7.195 -27.580 1.00 90.25 113 GLY A CA 1
ATOM 838 C C . GLY A 1 113 ? 5.928 -5.735 -27.134 1.00 90.25 113 GLY A C 1
ATOM 839 O O . GLY A 1 113 ? 5.370 -5.428 -26.081 1.00 90.25 113 GLY A O 1
ATOM 840 N N . ASP A 1 114 ? 6.479 -4.821 -27.936 1.00 91.69 114 ASP A N 1
ATOM 841 C CA . ASP A 1 114 ? 6.679 -3.423 -27.529 1.00 91.69 114 ASP A CA 1
ATOM 842 C C . ASP A 1 114 ? 5.391 -2.589 -27.476 1.00 91.69 114 ASP A C 1
ATOM 844 O O . ASP A 1 114 ? 5.224 -1.788 -26.560 1.00 91.69 114 ASP A O 1
ATOM 848 N N . PHE A 1 115 ? 4.456 -2.782 -28.413 1.00 93.38 115 PHE A N 1
ATOM 849 C CA . PHE A 1 115 ? 3.246 -1.953 -28.482 1.00 93.38 115 PHE A CA 1
ATOM 850 C C . PHE A 1 115 ? 2.303 -2.152 -27.275 1.00 93.38 115 PHE A C 1
ATOM 852 O O . PHE A 1 115 ? 1.956 -1.161 -26.628 1.00 93.38 115 PHE A O 1
ATOM 859 N N . PRO A 1 116 ? 1.942 -3.390 -26.871 1.00 92.06 116 PRO A N 1
ATOM 860 C CA . PRO A 1 116 ? 1.138 -3.605 -25.664 1.00 92.06 116 PRO A CA 1
ATOM 861 C C . PRO A 1 116 ? 1.856 -3.170 -24.381 1.00 92.06 116 PRO A C 1
ATOM 863 O O . PRO A 1 116 ? 1.218 -2.679 -23.452 1.00 92.06 116 PRO A O 1
ATOM 866 N N . ALA A 1 117 ? 3.185 -3.303 -24.336 1.00 91.12 117 ALA A N 1
ATOM 867 C CA . ALA A 1 117 ? 3.986 -2.835 -23.209 1.00 91.12 117 ALA A CA 1
ATOM 868 C C . ALA A 1 117 ? 3.973 -1.308 -23.078 1.00 91.12 117 ALA A C 1
ATOM 870 O O . ALA A 1 117 ? 3.847 -0.792 -21.969 1.00 91.12 117 ALA A O 1
ATOM 871 N N . PHE A 1 118 ? 4.047 -0.587 -24.199 1.00 92.62 118 PHE A N 1
ATOM 872 C CA . PHE A 1 118 ? 3.924 0.867 -24.223 1.00 92.62 118 PHE A CA 1
ATOM 873 C C . PHE A 1 118 ? 2.547 1.334 -23.739 1.00 92.62 118 PHE A C 1
ATOM 875 O O . PHE A 1 118 ? 2.472 2.218 -22.890 1.00 92.62 118 PHE A O 1
ATOM 882 N N . LEU A 1 119 ? 1.463 0.710 -24.216 1.00 94.69 119 LEU A N 1
ATOM 883 C CA . LEU A 1 119 ? 0.104 1.044 -23.771 1.00 94.69 119 LEU A CA 1
ATOM 884 C C . LEU A 1 119 ? -0.089 0.802 -22.272 1.00 94.69 119 LEU A C 1
ATOM 886 O O . LEU A 1 119 ? -0.675 1.639 -21.588 1.00 94.69 119 LEU A O 1
ATOM 890 N N . TYR A 1 120 ? 0.431 -0.315 -21.756 1.00 92.19 120 TYR A N 1
ATOM 891 C CA . TYR A 1 120 ? 0.412 -0.585 -20.322 1.00 92.19 120 TYR A CA 1
ATOM 892 C C . TYR A 1 120 ? 1.139 0.514 -19.540 1.00 92.19 120 TYR A C 1
ATOM 894 O O . TYR A 1 120 ? 0.564 1.086 -18.619 1.00 92.19 120 TYR A O 1
ATOM 902 N N . LEU A 1 121 ? 2.368 0.859 -19.943 1.00 93.25 121 LEU A N 1
ATOM 903 C CA . LEU A 1 121 ? 3.153 1.901 -19.281 1.00 93.25 121 LEU A CA 1
ATOM 904 C C . LEU A 1 121 ? 2.449 3.264 -19.321 1.00 93.25 121 LEU A C 1
ATOM 906 O O . LEU A 1 121 ? 2.453 3.987 -18.329 1.00 93.25 121 LEU A O 1
ATOM 910 N N . TRP A 1 122 ? 1.821 3.599 -20.450 1.00 94.50 122 TRP A N 1
ATOM 911 C CA . TRP A 1 122 ? 1.062 4.836 -20.611 1.00 94.50 122 TRP A CA 1
ATOM 912 C C . TRP A 1 122 ? -0.088 4.928 -19.606 1.00 94.50 122 TRP A C 1
ATOM 914 O O . TRP A 1 122 ? -0.207 5.916 -18.883 1.00 94.50 122 TRP A O 1
ATOM 924 N N . VAL A 1 123 ? -0.908 3.881 -19.512 1.00 95.50 123 VAL A N 1
ATOM 925 C CA . VAL A 1 123 ? -2.039 3.833 -18.573 1.00 95.50 123 VAL A CA 1
ATOM 926 C C . VAL A 1 123 ? -1.554 3.822 -17.121 1.00 95.50 123 VAL A C 1
ATOM 928 O O . VAL A 1 123 ? -2.112 4.530 -16.281 1.00 95.50 123 VAL A O 1
ATOM 931 N N . GLU A 1 124 ? -0.497 3.068 -16.827 1.00 92.25 124 GLU A N 1
ATOM 932 C CA . GLU A 1 124 ? 0.084 2.960 -15.489 1.00 92.25 124 GLU A CA 1
ATOM 933 C C . GLU A 1 124 ? 0.579 4.317 -14.966 1.00 92.25 124 GLU A C 1
ATOM 935 O O . GLU A 1 124 ? 0.253 4.708 -13.843 1.00 92.25 124 GLU A O 1
ATOM 940 N N . VAL A 1 125 ? 1.327 5.058 -15.792 1.00 93.00 125 VAL A N 1
ATOM 941 C CA . VAL A 1 125 ? 1.957 6.330 -15.408 1.00 93.00 125 VAL A CA 1
ATOM 942 C C . VAL A 1 125 ? 0.969 7.494 -15.427 1.00 93.00 125 VAL A C 1
ATOM 944 O O . VAL A 1 125 ? 1.021 8.345 -14.542 1.00 93.00 125 VAL A O 1
ATOM 947 N N . VAL A 1 126 ? 0.072 7.555 -16.414 1.00 94.94 126 VAL A N 1
ATOM 948 C CA . VAL A 1 126 ? -0.838 8.702 -16.586 1.00 94.94 126 VAL A CA 1
ATOM 949 C C . VAL A 1 126 ? -2.083 8.578 -15.711 1.00 94.94 126 VAL A C 1
ATOM 951 O O . VAL A 1 126 ? -2.599 9.588 -15.238 1.00 94.94 126 VAL A O 1
ATOM 954 N N . ILE A 1 127 ? -2.579 7.357 -15.489 1.00 94.69 127 ILE A N 1
ATOM 955 C CA . ILE A 1 127 ? -3.889 7.135 -14.867 1.00 94.69 127 ILE A CA 1
ATOM 956 C C . ILE A 1 127 ? -3.742 6.404 -13.536 1.00 94.69 127 ILE A C 1
ATOM 958 O O . ILE A 1 127 ? -4.099 6.955 -12.498 1.00 94.69 127 ILE A O 1
ATOM 962 N N . LEU A 1 128 ? -3.219 5.176 -13.541 1.00 92.56 128 LEU A N 1
ATOM 963 C CA . LEU A 1 128 ? -3.318 4.294 -12.373 1.00 92.56 128 LEU A CA 1
ATOM 964 C C . LEU A 1 128 ? -2.519 4.822 -11.179 1.00 92.56 128 LEU A C 1
ATOM 966 O O . LEU A 1 128 ? -3.071 4.978 -10.086 1.00 92.56 128 LEU A O 1
ATOM 970 N N . THR A 1 129 ? -1.245 5.157 -11.393 1.00 91.00 129 THR A N 1
ATOM 971 C CA . THR A 1 129 ? -0.367 5.622 -10.315 1.00 91.00 129 THR A CA 1
ATOM 972 C C . THR A 1 129 ? -0.833 6.966 -9.733 1.00 91.00 129 THR A C 1
ATOM 974 O O . THR A 1 129 ? -1.000 7.045 -8.512 1.00 91.00 129 THR A O 1
ATOM 977 N N . PRO A 1 130 ? -1.118 8.019 -10.530 1.00 93.19 130 PRO A N 1
ATOM 978 C CA . PRO A 1 130 ? -1.562 9.301 -9.981 1.00 93.19 130 PRO A CA 1
ATOM 979 C C . PRO A 1 130 ? -2.899 9.207 -9.243 1.00 93.19 130 PRO A C 1
ATOM 981 O O . PRO A 1 130 ? -3.042 9.780 -8.163 1.00 93.19 130 PRO A O 1
ATOM 984 N N . VAL A 1 131 ? -3.866 8.452 -9.779 1.00 93.88 131 VAL A N 1
ATO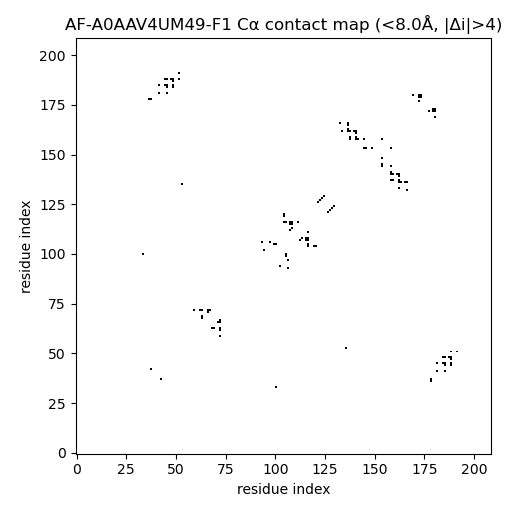M 985 C CA . VAL A 1 131 ? -5.179 8.273 -9.142 1.00 93.88 131 VAL A CA 1
ATOM 986 C C . VAL A 1 131 ? -5.034 7.592 -7.782 1.00 93.88 131 VAL A C 1
ATOM 988 O O . VAL A 1 131 ? -5.624 8.059 -6.808 1.00 93.88 131 VAL A O 1
ATOM 991 N N . ALA A 1 132 ? -4.202 6.551 -7.675 1.00 90.31 132 ALA A N 1
ATOM 992 C CA . ALA A 1 132 ? -3.945 5.883 -6.401 1.00 90.31 132 ALA A CA 1
ATOM 993 C C . ALA A 1 132 ? -3.349 6.841 -5.351 1.00 90.31 132 ALA A C 1
ATOM 995 O O . ALA A 1 132 ? -3.799 6.861 -4.201 1.00 90.31 132 ALA A O 1
ATOM 996 N N . MET A 1 133 ? -2.387 7.684 -5.749 1.00 90.31 133 MET A N 1
ATOM 997 C CA . MET A 1 133 ? -1.773 8.678 -4.858 1.00 90.31 133 MET A CA 1
ATOM 998 C C . MET A 1 133 ? -2.778 9.746 -4.406 1.00 90.31 133 MET A C 1
ATOM 1000 O O . MET A 1 133 ? -2.812 10.107 -3.227 1.00 90.31 133 MET A O 1
ATOM 1004 N N . ILE A 1 134 ? -3.635 10.220 -5.317 1.00 92.81 134 ILE A N 1
ATOM 1005 C CA . ILE A 1 134 ? -4.676 11.211 -5.016 1.00 92.81 134 ILE A CA 1
ATOM 1006 C C . ILE A 1 134 ? -5.710 10.638 -4.045 1.00 92.81 134 ILE A C 1
ATOM 1008 O O . ILE A 1 134 ? -6.040 11.300 -3.064 1.00 92.81 134 ILE A O 1
ATOM 1012 N N . ILE A 1 135 ? -6.195 9.412 -4.267 1.00 90.31 135 ILE A N 1
ATOM 1013 C CA . ILE A 1 135 ? -7.180 8.768 -3.384 1.00 90.31 135 ILE A CA 1
ATOM 1014 C C . ILE A 1 135 ? -6.622 8.631 -1.966 1.00 90.31 135 ILE A C 1
ATOM 1016 O O . ILE A 1 135 ? -7.304 8.981 -0.999 1.00 90.31 135 ILE A O 1
ATOM 1020 N N . LEU A 1 136 ? -5.377 8.164 -1.824 1.00 88.94 136 LEU A N 1
ATOM 1021 C CA . LEU A 1 136 ? -4.747 8.013 -0.514 1.00 88.94 136 LEU A CA 1
ATOM 1022 C C . LEU A 1 136 ? -4.581 9.365 0.193 1.00 88.94 136 LEU A C 1
ATOM 1024 O O . LEU A 1 136 ? -4.862 9.478 1.386 1.00 88.94 136 LEU A O 1
ATOM 1028 N N . SER A 1 137 ? -4.177 10.397 -0.547 1.00 91.81 137 SER A N 1
ATOM 1029 C CA . SER A 1 137 ? -3.985 11.731 0.012 1.00 91.81 137 SER A CA 1
ATOM 1030 C C . SER A 1 137 ? -5.294 12.425 0.401 1.00 91.81 137 SER A C 1
ATOM 1032 O O . SER A 1 137 ? -5.401 13.023 1.471 1.00 91.81 137 SER A O 1
ATOM 1034 N N . LEU A 1 138 ? -6.331 12.297 -0.430 1.00 91.44 138 LEU A N 1
ATOM 1035 C CA . LEU A 1 138 ? -7.672 12.782 -0.106 1.00 91.44 138 LEU A CA 1
ATOM 1036 C C . LEU A 1 138 ? -8.227 12.068 1.120 1.00 91.44 138 LEU A C 1
ATOM 1038 O O . LEU A 1 138 ? -8.825 12.705 1.982 1.00 91.44 138 LEU A O 1
ATOM 1042 N N . THR A 1 139 ? -8.007 10.759 1.225 1.00 89.12 139 THR A N 1
ATOM 1043 C CA . THR A 1 139 ? -8.410 9.991 2.406 1.00 89.12 139 THR A CA 1
ATOM 1044 C C . THR A 1 139 ? -7.723 10.548 3.650 1.00 89.12 139 THR A C 1
ATOM 1046 O O . THR A 1 139 ? -8.398 10.901 4.609 1.00 89.12 139 THR A O 1
ATOM 1049 N N . PHE A 1 140 ? -6.401 10.732 3.611 1.00 88.56 140 PHE A N 1
ATOM 1050 C CA . PHE A 1 140 ? -5.648 11.346 4.707 1.00 88.56 140 PHE A CA 1
ATOM 1051 C C . PHE A 1 140 ? -6.200 12.724 5.109 1.00 88.56 140 PHE A C 1
ATOM 1053 O O . PHE A 1 140 ? -6.436 12.969 6.292 1.00 88.56 140 PHE A O 1
ATOM 1060 N N . ALA A 1 141 ? -6.472 13.596 4.136 1.00 91.56 141 ALA A N 1
ATOM 1061 C CA . ALA A 1 141 ? -7.009 14.928 4.396 1.00 91.56 141 ALA A CA 1
ATOM 1062 C C . ALA A 1 141 ? -8.403 14.898 5.040 1.00 91.56 141 ALA A C 1
ATOM 1064 O O . ALA A 1 141 ? -8.650 15.657 5.975 1.00 91.56 141 ALA A O 1
ATOM 1065 N N . ASN A 1 142 ? -9.296 14.013 4.583 1.00 88.31 142 ASN A N 1
ATOM 1066 C CA . ASN A 1 142 ? -10.623 13.855 5.184 1.00 88.31 142 ASN A CA 1
ATOM 1067 C C . ASN A 1 142 ? -10.520 13.361 6.632 1.00 88.31 142 ASN A C 1
ATOM 1069 O O . ASN A 1 142 ? -11.124 13.962 7.511 1.00 88.31 142 ASN A O 1
ATOM 1073 N N . TYR A 1 143 ? -9.677 12.362 6.908 1.00 86.31 143 TYR A N 1
ATOM 1074 C CA . TYR A 1 143 ? -9.462 11.866 8.274 1.00 86.31 143 TYR A CA 1
ATOM 1075 C C . TYR A 1 143 ? -8.902 12.937 9.220 1.00 86.31 143 TYR A C 1
ATOM 1077 O O . TYR A 1 143 ? -9.334 13.054 10.367 1.00 86.31 143 TYR A O 1
ATOM 1085 N N . MET A 1 144 ? -7.958 13.755 8.748 1.00 87.50 144 MET A N 1
ATOM 1086 C CA . MET A 1 144 ? -7.439 14.871 9.541 1.00 87.50 144 MET A CA 1
ATOM 1087 C C . MET A 1 144 ? -8.495 15.949 9.788 1.00 87.50 144 MET A C 1
ATOM 1089 O O . MET A 1 144 ? -8.577 16.496 10.881 1.00 87.50 144 MET A O 1
ATOM 1093 N N . LEU A 1 145 ? -9.305 16.278 8.785 1.00 87.38 145 LEU A N 1
ATOM 1094 C CA . LEU A 1 145 ? -10.290 17.347 8.911 1.00 87.38 145 LEU A CA 1
ATOM 1095 C C . LEU A 1 145 ? -11.519 16.928 9.714 1.00 87.38 145 LEU A C 1
ATOM 1097 O O . LEU A 1 145 ? -12.018 17.746 10.476 1.00 87.38 145 LEU A O 1
ATOM 1101 N N . GLU A 1 146 ? -11.968 15.677 9.616 1.00 84.56 146 GLU A N 1
ATOM 1102 C CA . GLU A 1 146 ? -13.067 15.146 10.435 1.00 84.56 146 GLU A CA 1
ATOM 1103 C C . GLU A 1 146 ? -12.737 15.174 11.934 1.00 84.56 146 GLU A C 1
ATOM 1105 O O . GLU A 1 146 ? -13.622 15.402 12.756 1.00 84.56 146 GLU A O 1
ATOM 1110 N N . THR A 1 147 ? -11.465 15.001 12.306 1.00 82.88 147 THR A N 1
ATOM 1111 C CA . THR A 1 147 ? -11.047 15.089 13.717 1.00 82.88 147 THR A CA 1
ATOM 1112 C C . THR A 1 147 ? -11.019 16.527 14.241 1.00 82.88 147 THR A C 1
ATOM 1114 O O . THR A 1 147 ? -11.309 16.749 15.413 1.00 82.88 147 THR A O 1
ATOM 1117 N N . ILE A 1 148 ? -10.717 17.512 13.388 1.00 82.69 148 ILE A N 1
ATOM 1118 C CA . ILE A 1 148 ? -10.671 18.939 13.759 1.00 82.69 148 ILE A CA 1
ATOM 1119 C C . ILE A 1 148 ? -12.068 19.580 13.704 1.00 82.69 148 ILE A C 1
ATOM 1121 O O . ILE A 1 148 ? -12.430 20.369 14.574 1.00 82.69 148 ILE A O 1
ATOM 1125 N N . PHE A 1 149 ? -12.868 19.233 12.696 1.00 80.94 149 PHE A N 1
ATOM 1126 C CA . PHE A 1 149 ? -14.193 19.793 12.420 1.00 80.94 149 PHE A CA 1
ATOM 1127 C C . PHE A 1 149 ? -15.311 18.797 12.754 1.00 80.94 149 PHE A C 1
ATOM 1129 O O . PHE A 1 149 ? -16.224 18.593 11.960 1.00 80.94 149 PHE A O 1
ATOM 1136 N N . TYR A 1 150 ? -15.267 18.205 13.950 1.00 71.31 150 TYR A N 1
ATOM 1137 C CA . TYR A 1 150 ? -16.171 17.124 14.375 1.00 71.31 150 TYR A CA 1
ATOM 1138 C C . TYR A 1 150 ? -17.680 17.427 14.208 1.00 71.31 150 TYR A C 1
ATOM 1140 O O . TYR A 1 150 ? -18.478 16.509 14.043 1.00 71.31 150 TYR A O 1
ATOM 1148 N N . GLN A 1 151 ? -18.087 18.704 14.230 1.00 75.50 151 GLN A N 1
ATOM 1149 C CA . GLN A 1 151 ? -19.493 19.135 14.114 1.00 75.50 151 GLN A CA 1
ATOM 1150 C C . GLN A 1 151 ? -19.773 20.082 12.935 1.00 75.50 151 GLN A C 1
ATOM 1152 O O . GLN A 1 151 ? -20.895 20.564 12.793 1.00 75.50 151 GLN A O 1
ATOM 1157 N N . CYS A 1 152 ? -18.780 20.367 12.090 1.00 79.31 152 CYS A N 1
ATOM 1158 C CA . CYS A 1 152 ? -18.902 21.361 11.023 1.00 79.31 152 CYS A CA 1
ATOM 1159 C C . CYS A 1 152 ? -18.786 20.711 9.642 1.00 79.31 152 CYS A C 1
ATOM 1161 O O . CYS A 1 152 ? -18.068 19.733 9.454 1.00 79.31 152 CYS A O 1
ATOM 1163 N N . VAL A 1 153 ? -19.446 21.300 8.641 1.00 78.25 153 VAL A N 1
ATOM 1164 C CA . VAL A 1 153 ? -19.256 20.892 7.243 1.00 78.25 153 VAL A CA 1
ATOM 1165 C C . VAL A 1 153 ? -17.838 21.261 6.816 1.00 78.25 153 VAL A C 1
ATOM 1167 O O . VAL A 1 153 ? -17.468 22.436 6.809 1.00 78.25 153 VAL A O 1
ATOM 1170 N N . VAL A 1 154 ? -17.041 20.257 6.453 1.00 79.62 154 VAL A N 1
ATOM 1171 C CA . VAL A 1 154 ? -15.659 20.460 6.015 1.00 79.62 154 VAL A CA 1
ATOM 1172 C C . VAL A 1 154 ? -15.649 21.176 4.655 1.00 79.62 154 VAL A C 1
ATOM 1174 O O . VAL A 1 154 ? -16.207 20.659 3.681 1.00 79.62 154 VAL A O 1
ATOM 1177 N N . PRO A 1 155 ? -15.005 22.351 4.529 1.00 85.12 155 PRO A N 1
ATOM 1178 C CA . PRO A 1 155 ? -14.935 23.053 3.256 1.00 85.12 155 PRO A CA 1
ATOM 1179 C C . PRO A 1 155 ? -14.051 22.289 2.260 1.00 85.12 155 PRO A C 1
ATOM 1181 O O . PRO A 1 155 ? -12.892 21.979 2.541 1.00 85.12 155 PRO A O 1
ATOM 1184 N N . GLN A 1 156 ? -14.564 22.044 1.049 1.00 84.06 156 GLN A N 1
ATOM 1185 C CA . GLN A 1 156 ? -13.860 21.259 0.020 1.00 84.06 156 GLN A CA 1
ATOM 1186 C C . GLN A 1 156 ? -12.496 21.851 -0.375 1.00 84.06 156 GLN A C 1
ATOM 1188 O O . GLN A 1 156 ? -11.573 21.110 -0.716 1.00 84.06 156 GLN A O 1
ATOM 1193 N N . GLY A 1 157 ? -12.345 23.178 -0.308 1.00 86.62 157 GLY A N 1
ATOM 1194 C CA . GLY A 1 157 ? -11.064 23.847 -0.552 1.00 86.62 157 GLY A CA 1
ATOM 1195 C C . GLY A 1 157 ? -9.980 23.444 0.455 1.00 86.62 157 GLY A C 1
ATOM 1196 O O . GLY A 1 157 ? -8.842 23.199 0.057 1.00 86.62 157 GLY A O 1
ATOM 1197 N N . ALA A 1 158 ? -10.337 23.288 1.734 1.00 85.19 158 ALA A N 1
ATOM 1198 C CA . ALA A 1 158 ? -9.397 22.876 2.777 1.00 85.19 158 ALA A CA 1
ATOM 1199 C C . ALA A 1 158 ? -8.948 21.419 2.598 1.00 85.19 158 ALA A C 1
ATOM 1201 O O . ALA A 1 158 ? -7.761 21.131 2.733 1.00 85.19 158 ALA A O 1
ATOM 1202 N N . VAL A 1 159 ? -9.864 20.521 2.209 1.00 88.44 159 VAL A N 1
ATOM 1203 C CA . VAL A 1 159 ? -9.537 19.114 1.903 1.00 88.44 159 VAL A CA 1
ATOM 1204 C C . VAL A 1 159 ? -8.491 19.036 0.794 1.00 88.44 159 VAL A C 1
ATOM 1206 O O . VAL A 1 159 ? -7.505 18.317 0.923 1.00 88.44 159 VAL A O 1
ATOM 1209 N N . ARG A 1 160 ? -8.670 19.812 -0.284 1.00 90.31 160 ARG A N 1
ATOM 1210 C CA . ARG A 1 160 ? -7.733 19.832 -1.419 1.00 90.31 160 ARG A CA 1
ATOM 1211 C C . ARG A 1 160 ? -6.355 20.362 -1.023 1.00 90.31 160 ARG A C 1
ATOM 1213 O O . ARG A 1 160 ? -5.354 19.775 -1.420 1.00 90.31 160 ARG A O 1
ATOM 1220 N N . LEU A 1 161 ? -6.296 21.435 -0.230 1.00 90.62 161 LEU A N 1
ATOM 1221 C CA . LEU A 1 161 ? -5.027 22.004 0.237 1.00 90.62 161 LEU A CA 1
ATOM 1222 C C . LEU A 1 161 ? -4.280 21.043 1.166 1.00 90.62 161 LEU A C 1
ATOM 1224 O O . LEU A 1 161 ? -3.086 20.818 0.983 1.00 90.62 161 LEU A O 1
ATOM 1228 N N . ILE A 1 162 ? -4.983 20.423 2.115 1.00 92.25 162 ILE A N 1
ATOM 1229 C CA . ILE A 1 162 ? -4.375 19.457 3.035 1.00 92.25 162 ILE A CA 1
ATOM 1230 C C . ILE A 1 162 ? -3.946 18.189 2.293 1.00 92.25 162 ILE A C 1
ATOM 1232 O O . ILE A 1 162 ? -2.878 17.661 2.585 1.00 92.25 162 ILE A O 1
ATOM 1236 N N . ALA A 1 163 ? -4.696 17.743 1.282 1.00 92.31 163 ALA A N 1
ATOM 1237 C CA . ALA A 1 163 ? -4.296 16.624 0.428 1.00 92.31 163 ALA A CA 1
ATOM 1238 C C . ALA A 1 163 ? -3.079 16.951 -0.465 1.00 92.31 163 ALA A C 1
ATOM 1240 O O . ALA A 1 163 ? -2.342 16.054 -0.869 1.00 92.31 163 ALA A O 1
ATOM 1241 N N . ALA A 1 164 ? -2.808 18.216 -0.782 1.00 93.50 164 ALA A N 1
ATOM 1242 C CA . ALA A 1 164 ? -1.600 18.566 -1.529 1.00 93.50 164 ALA A CA 1
ATOM 1243 C C . ALA A 1 164 ? -0.326 18.408 -0.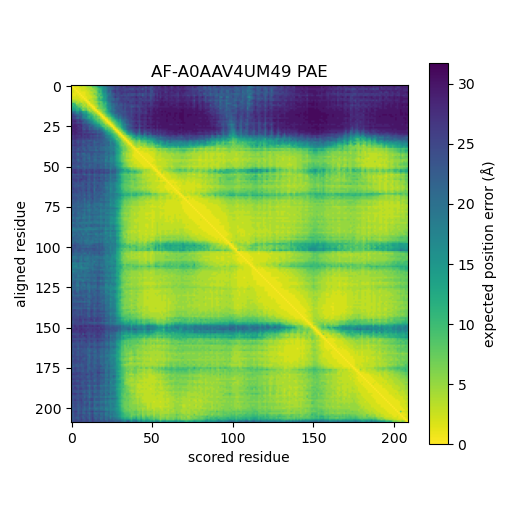675 1.00 93.50 164 ALA A C 1
ATOM 1245 O O . ALA A 1 164 ? 0.717 18.004 -1.188 1.00 93.50 164 ALA A O 1
ATOM 1246 N N . LEU A 1 165 ? -0.410 18.668 0.636 1.00 92.94 165 LEU A N 1
ATOM 1247 C CA . LEU A 1 165 ? 0.740 18.657 1.548 1.00 92.94 165 LEU A CA 1
ATOM 1248 C C . LEU A 1 165 ? 1.530 17.337 1.564 1.00 92.94 165 LEU A C 1
ATOM 1250 O O . LEU A 1 165 ? 2.732 17.387 1.294 1.00 92.94 165 LEU A O 1
ATOM 1254 N N . PRO A 1 166 ? 0.938 16.158 1.846 1.00 90.75 166 PRO A N 1
ATOM 1255 C CA . PRO A 1 166 ? 1.710 14.920 1.922 1.00 90.75 166 PRO A CA 1
ATOM 1256 C C . PRO A 1 166 ? 2.300 14.530 0.561 1.00 90.75 166 PRO A C 1
ATOM 1258 O O . PRO A 1 166 ? 3.409 14.005 0.523 1.00 90.75 166 PRO A O 1
ATOM 1261 N N . ILE A 1 167 ? 1.625 14.841 -0.554 1.00 92.56 167 ILE A N 1
ATOM 1262 C CA . ILE A 1 167 ? 2.152 14.594 -1.905 1.00 92.56 167 ILE A CA 1
ATOM 1263 C C . ILE A 1 167 ? 3.399 15.451 -2.140 1.00 92.56 167 ILE A C 1
ATOM 1265 O O . ILE A 1 167 ? 4.447 14.919 -2.509 1.00 92.56 167 ILE A O 1
ATOM 1269 N N . CYS A 1 168 ? 3.321 16.758 -1.879 1.00 93.69 168 CYS A N 1
ATOM 1270 C CA . CYS A 1 168 ? 4.448 17.677 -2.041 1.00 93.69 168 CYS A CA 1
ATOM 1271 C C . CYS A 1 168 ? 5.629 17.305 -1.132 1.00 93.69 168 CYS A C 1
ATOM 1273 O O . CYS A 1 168 ? 6.768 17.260 -1.595 1.00 93.69 168 CYS A O 1
ATOM 1275 N N . ILE A 1 169 ? 5.363 16.988 0.139 1.00 92.25 169 ILE A N 1
ATOM 1276 C CA . ILE A 1 169 ? 6.391 16.608 1.119 1.00 92.25 169 ILE A CA 1
ATOM 1277 C C . ILE A 1 169 ? 7.087 15.312 0.698 1.00 92.25 169 ILE A C 1
ATOM 1279 O O . ILE A 1 169 ? 8.316 15.264 0.645 1.00 92.25 169 ILE A O 1
ATOM 1283 N N . LEU A 1 170 ? 6.328 14.265 0.362 1.00 89.81 170 LEU A N 1
ATOM 1284 C CA . LEU A 1 170 ? 6.911 12.985 -0.045 1.00 89.81 170 LEU A CA 1
ATOM 1285 C C . LEU A 1 170 ? 7.679 13.106 -1.361 1.00 89.81 170 LEU A C 1
ATOM 1287 O O . LEU A 1 170 ? 8.759 12.529 -1.475 1.00 89.81 170 LEU A O 1
ATOM 1291 N N . THR A 1 171 ? 7.179 13.897 -2.314 1.00 91.69 171 THR A N 1
ATOM 1292 C CA . THR A 1 171 ? 7.883 14.177 -3.575 1.00 91.69 171 THR A CA 1
ATOM 1293 C C . THR A 1 171 ? 9.207 14.886 -3.307 1.00 91.69 171 THR A C 1
ATOM 1295 O O . THR A 1 171 ? 10.246 14.459 -3.800 1.00 91.69 171 THR A O 1
ATOM 1298 N N . PHE A 1 172 ? 9.211 15.914 -2.455 1.00 93.50 172 PHE A N 1
ATOM 1299 C CA . PHE A 1 172 ? 10.428 16.632 -2.080 1.00 93.50 172 PHE A CA 1
ATOM 1300 C C . PHE A 1 172 ? 11.469 15.721 -1.411 1.00 93.50 172 PHE A C 1
ATOM 1302 O O . PHE A 1 172 ? 12.648 15.752 -1.771 1.00 93.50 172 PHE A O 1
ATOM 1309 N N . ILE A 1 173 ? 11.042 14.871 -0.470 1.00 89.75 173 ILE A N 1
ATOM 1310 C CA . ILE A 1 173 ? 11.931 13.911 0.202 1.00 89.75 173 ILE A CA 1
ATOM 1311 C C . ILE A 1 173 ? 12.482 12.895 -0.808 1.00 89.75 173 ILE A C 1
ATOM 1313 O O . ILE A 1 173 ? 13.677 12.588 -0.780 1.00 89.75 173 ILE A O 1
ATOM 1317 N N . ASN A 1 174 ? 11.635 12.410 -1.720 1.00 88.38 174 ASN A N 1
ATOM 1318 C CA . ASN A 1 174 ? 12.023 11.462 -2.759 1.00 88.38 174 ASN A CA 1
ATOM 1319 C C . ASN A 1 174 ? 13.068 12.052 -3.718 1.00 88.38 174 ASN A C 1
ATOM 1321 O O . ASN A 1 174 ? 14.081 11.401 -3.967 1.00 88.38 174 ASN A O 1
ATOM 1325 N N . CYS A 1 175 ? 12.885 13.304 -4.154 1.00 90.06 175 CYS A N 1
ATOM 1326 C CA . CYS A 1 175 ? 13.846 14.025 -4.993 1.00 90.06 175 CYS A CA 1
ATOM 1327 C C . CYS A 1 175 ? 15.201 14.234 -4.305 1.00 90.06 175 CYS A C 1
ATOM 1329 O O . CYS A 1 175 ? 16.223 14.317 -4.983 1.00 90.06 175 CYS A O 1
ATOM 1331 N N . ARG A 1 176 ? 15.234 14.342 -2.969 1.00 89.81 176 ARG A N 1
ATOM 1332 C CA . ARG A 1 176 ? 16.477 14.607 -2.236 1.00 89.81 176 ARG A CA 1
ATOM 1333 C C . ARG A 1 176 ? 17.295 13.346 -1.999 1.00 89.81 176 ARG A C 1
ATOM 1335 O O . ARG A 1 176 ? 18.493 13.363 -2.259 1.00 89.81 176 ARG A O 1
ATOM 1342 N N . ASN A 1 177 ? 16.684 12.283 -1.475 1.00 84.00 177 ASN A N 1
ATOM 1343 C CA . ASN A 1 177 ? 17.327 10.973 -1.362 1.00 84.00 177 ASN A CA 1
ATOM 1344 C C . ASN A 1 177 ? 16.284 9.882 -1.046 1.00 84.00 177 ASN A C 1
ATOM 1346 O O . ASN A 1 177 ? 15.636 9.877 0.004 1.00 84.00 177 ASN A O 1
ATOM 1350 N N . VAL A 1 178 ? 16.191 8.90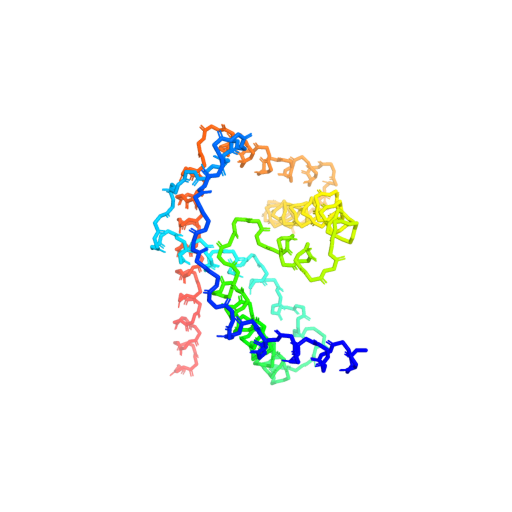5 -1.951 1.00 81.19 178 VAL A N 1
ATOM 1351 C CA . VAL A 1 178 ? 15.249 7.777 -1.901 1.00 81.19 178 VAL A CA 1
ATOM 1352 C C . VAL A 1 178 ? 15.383 6.907 -0.642 1.00 81.19 178 VAL A C 1
ATOM 1354 O O . VAL A 1 178 ? 14.395 6.343 -0.173 1.00 81.19 178 VAL A O 1
ATOM 1357 N N . GLN A 1 179 ? 16.568 6.837 -0.028 1.00 81.69 179 GLN A N 1
ATOM 1358 C CA . GLN A 1 179 ? 16.780 6.071 1.202 1.00 81.69 179 GLN A CA 1
ATOM 1359 C C . GLN A 1 179 ? 16.022 6.667 2.398 1.00 81.69 179 GLN A C 1
ATOM 1361 O O . GLN A 1 179 ? 15.618 5.925 3.292 1.00 81.69 179 GLN A O 1
ATOM 1366 N N . TRP A 1 180 ? 15.779 7.984 2.426 1.00 85.50 180 TRP A N 1
ATOM 1367 C CA . TRP A 1 180 ? 14.954 8.597 3.476 1.00 85.50 180 TRP A CA 1
ATOM 1368 C C . TRP A 1 180 ? 13.499 8.177 3.352 1.00 85.50 180 TRP A C 1
ATOM 1370 O O . TRP A 1 180 ? 12.872 7.877 4.364 1.00 85.50 180 TRP A O 1
ATOM 1380 N N . VAL A 1 181 ? 12.986 8.081 2.124 1.00 83.31 181 VAL A N 1
ATOM 1381 C CA . VAL A 1 181 ? 11.637 7.561 1.870 1.00 83.31 181 VAL A CA 1
ATOM 1382 C C . VAL A 1 181 ? 11.532 6.114 2.344 1.00 83.31 181 VAL A C 1
ATOM 1384 O O . VAL A 1 181 ? 10.599 5.788 3.072 1.00 83.31 181 VAL A O 1
ATOM 1387 N N . ALA A 1 182 ? 12.520 5.271 2.026 1.00 82.44 182 ALA A N 1
ATOM 1388 C CA . ALA A 1 182 ? 12.552 3.883 2.490 1.00 82.44 182 ALA A CA 1
ATOM 1389 C C . ALA A 1 182 ? 12.559 3.776 4.029 1.00 82.44 182 ALA A C 1
ATOM 1391 O O . ALA A 1 182 ? 11.818 2.974 4.600 1.00 82.44 182 ALA A O 1
ATOM 1392 N N . ARG A 1 183 ? 13.338 4.622 4.720 1.00 86.00 183 ARG A N 1
ATOM 1393 C CA . ARG A 1 183 ? 13.359 4.680 6.194 1.00 86.00 183 ARG A CA 1
ATOM 1394 C C . ARG A 1 183 ? 12.027 5.154 6.774 1.00 86.00 183 ARG A C 1
ATOM 1396 O O . ARG A 1 183 ? 11.516 4.515 7.688 1.00 86.00 183 ARG A O 1
ATOM 1403 N N . LEU A 1 184 ? 11.450 6.231 6.236 1.00 87.00 184 LEU A N 1
ATOM 1404 C CA . LEU A 1 184 ? 10.145 6.750 6.662 1.00 87.00 184 LEU A CA 1
ATOM 1405 C C . LEU A 1 184 ? 9.045 5.704 6.476 1.00 87.00 184 LEU A C 1
ATOM 1407 O O . LEU A 1 184 ? 8.255 5.467 7.387 1.00 87.00 184 LEU A O 1
ATOM 1411 N N . GLN A 1 185 ? 9.033 5.024 5.330 1.00 85.81 185 GLN A N 1
ATOM 1412 C CA . GLN A 1 185 ? 8.117 3.919 5.068 1.00 85.81 185 GLN A CA 1
ATOM 1413 C C . GLN A 1 185 ? 8.305 2.786 6.082 1.00 85.81 185 GLN A C 1
ATOM 1415 O O . GLN A 1 185 ? 7.316 2.263 6.594 1.00 85.81 185 GLN A O 1
ATOM 1420 N N . GLY A 1 186 ? 9.548 2.437 6.423 1.00 86.12 186 GLY A N 1
ATOM 1421 C CA . GLY A 1 186 ? 9.842 1.452 7.464 1.00 86.12 186 GLY A CA 1
ATOM 1422 C C . GLY A 1 186 ? 9.268 1.839 8.829 1.00 86.12 186 GLY A C 1
ATOM 1423 O O . GLY A 1 186 ? 8.585 1.030 9.455 1.00 86.12 186 GLY A O 1
ATOM 1424 N N . VAL A 1 187 ? 9.459 3.092 9.253 1.00 89.50 187 VAL A N 1
ATOM 1425 C CA . VAL A 1 187 ? 8.910 3.614 10.518 1.00 89.50 187 VAL A CA 1
ATOM 1426 C C . VAL A 1 187 ? 7.381 3.578 10.520 1.00 89.50 187 VAL A C 1
ATOM 1428 O O . VAL A 1 187 ? 6.784 3.072 11.469 1.00 89.50 187 VAL A O 1
ATOM 1431 N N . PHE A 1 188 ? 6.727 4.040 9.449 1.00 87.75 188 PHE A N 1
ATOM 1432 C CA . PHE A 1 188 ? 5.264 3.986 9.349 1.00 87.75 188 PHE A CA 1
ATOM 1433 C C . PHE A 1 188 ? 4.727 2.555 9.349 1.00 87.75 188 PHE A C 1
ATOM 1435 O O . PHE A 1 188 ? 3.676 2.293 9.928 1.00 87.75 188 PHE A O 1
ATOM 1442 N N . THR A 1 189 ? 5.446 1.621 8.729 1.00 86.94 189 THR A N 1
ATOM 1443 C CA . THR A 1 189 ? 5.074 0.201 8.726 1.00 86.94 189 THR A CA 1
ATOM 1444 C C . THR A 1 189 ? 5.156 -0.385 10.129 1.00 86.94 189 THR A C 1
ATOM 1446 O O . THR A 1 189 ? 4.216 -1.045 10.564 1.00 86.94 189 THR A O 1
ATOM 1449 N N . ALA A 1 190 ? 6.229 -0.088 10.867 1.00 87.94 190 ALA A N 1
ATOM 1450 C CA . ALA A 1 190 ? 6.382 -0.520 12.252 1.00 87.94 190 ALA A CA 1
ATOM 1451 C C . ALA A 1 190 ? 5.289 0.071 13.159 1.00 87.94 190 ALA A C 1
ATOM 1453 O O . ALA A 1 190 ? 4.675 -0.660 13.932 1.00 87.94 190 ALA A O 1
ATOM 1454 N N . ALA A 1 191 ? 4.985 1.365 13.016 1.00 89.94 191 ALA A N 1
ATOM 1455 C CA . ALA A 1 191 ? 3.922 2.025 13.774 1.00 89.94 191 ALA A CA 1
ATOM 1456 C C . ALA A 1 191 ? 2.538 1.413 13.490 1.00 89.94 191 ALA A C 1
ATOM 1458 O O . ALA A 1 191 ? 1.774 1.139 14.414 1.00 89.94 191 ALA A O 1
ATOM 1459 N N . LYS A 1 192 ? 2.226 1.136 12.217 1.00 87.50 192 LYS A N 1
ATOM 1460 C CA . LYS A 1 192 ? 0.983 0.453 11.829 1.00 87.50 192 LYS A CA 1
ATOM 1461 C C . LYS A 1 192 ? 0.919 -0.973 12.371 1.00 87.50 192 LYS A C 1
ATOM 1463 O O . LYS A 1 192 ? -0.118 -1.369 12.892 1.00 87.50 192 LYS A O 1
ATOM 1468 N N . ALA A 1 193 ? 2.008 -1.733 12.272 1.00 88.56 193 ALA A N 1
ATOM 1469 C CA . ALA A 1 193 ? 2.077 -3.088 12.810 1.00 88.56 193 ALA A CA 1
ATOM 1470 C C . ALA A 1 193 ? 1.850 -3.092 14.327 1.00 88.56 193 ALA A C 1
ATOM 1472 O O . ALA A 1 193 ? 1.062 -3.890 14.827 1.00 88.56 193 ALA A O 1
ATOM 1473 N N . PHE A 1 194 ? 2.462 -2.147 15.044 1.00 90.69 194 PHE A N 1
ATOM 1474 C CA . PHE A 1 194 ? 2.240 -1.959 16.473 1.00 90.69 194 PHE A CA 1
ATOM 1475 C C . PHE A 1 194 ? 0.768 -1.662 16.796 1.00 90.69 194 PHE A C 1
ATOM 1477 O O . PHE A 1 194 ? 0.197 -2.305 17.674 1.00 90.69 194 PHE A O 1
ATOM 1484 N N . ALA A 1 195 ? 0.126 -0.753 16.054 1.00 90.75 195 ALA A N 1
ATOM 1485 C CA . ALA A 1 195 ? -1.293 -0.447 16.237 1.00 90.75 195 ALA A CA 1
ATOM 1486 C C . ALA A 1 195 ? -2.191 -1.681 16.026 1.00 90.75 195 ALA A C 1
ATOM 1488 O O . ALA A 1 195 ? -3.110 -1.912 16.808 1.00 90.75 195 ALA A O 1
ATOM 1489 N N . ILE A 1 196 ? -1.903 -2.506 15.014 1.00 90.81 196 ILE A N 1
ATOM 1490 C CA . ILE A 1 196 ? -2.638 -3.755 14.760 1.00 90.81 196 ILE A CA 1
ATOM 1491 C C . ILE A 1 196 ? -2.451 -4.745 15.915 1.00 90.81 196 ILE A C 1
ATOM 1493 O O . ILE A 1 196 ? -3.431 -5.313 16.393 1.00 90.81 196 ILE A O 1
ATOM 1497 N N . ILE A 1 197 ? -1.217 -4.932 16.392 1.00 91.88 197 ILE A N 1
ATOM 1498 C CA . ILE A 1 197 ? -0.925 -5.818 17.529 1.00 91.88 197 ILE A CA 1
ATOM 1499 C C . ILE A 1 197 ? -1.702 -5.365 18.768 1.00 91.88 197 ILE A C 1
ATOM 1501 O O . ILE A 1 197 ? -2.324 -6.191 19.431 1.00 91.88 197 ILE A O 1
ATOM 1505 N N . LEU A 1 198 ? -1.724 -4.059 19.049 1.00 93.94 198 LEU A N 1
ATOM 1506 C CA . LEU A 1 198 ? -2.480 -3.495 20.166 1.00 93.94 198 LEU A CA 1
ATOM 1507 C C . LEU A 1 198 ? -3.974 -3.818 20.041 1.00 93.94 198 LEU A C 1
ATOM 1509 O O . LEU A 1 198 ? -4.566 -4.315 20.998 1.00 93.94 198 LEU A O 1
ATOM 1513 N N . ILE A 1 199 ? -4.571 -3.601 18.865 1.00 92.12 199 ILE A N 1
ATOM 1514 C CA . ILE A 1 199 ? -5.986 -3.913 18.611 1.00 92.12 199 ILE A CA 1
ATOM 1515 C C . ILE A 1 199 ? -6.276 -5.398 18.863 1.00 92.12 199 ILE A C 1
ATOM 1517 O O . ILE A 1 199 ? -7.273 -5.719 19.506 1.00 92.12 199 ILE A O 1
ATOM 1521 N N . ILE A 1 200 ? -5.403 -6.301 18.405 1.00 92.62 200 ILE A N 1
ATOM 1522 C CA . ILE A 1 200 ? -5.559 -7.746 18.626 1.00 92.62 200 ILE A CA 1
ATOM 1523 C C . ILE A 1 200 ? -5.505 -8.070 20.122 1.00 92.62 200 ILE A C 1
ATOM 1525 O O . ILE A 1 200 ? -6.385 -8.762 20.622 1.00 92.62 200 ILE A O 1
ATOM 1529 N N . VAL A 1 201 ? -4.510 -7.553 20.848 1.00 95.00 201 VAL A N 1
ATOM 1530 C CA . VAL A 1 201 ? -4.340 -7.824 22.285 1.00 95.00 201 VAL A CA 1
ATOM 1531 C C . VAL A 1 201 ? -5.534 -7.313 23.091 1.00 95.00 201 VAL A C 1
ATOM 1533 O O . VAL A 1 201 ? -6.077 -8.052 23.909 1.00 95.00 201 VAL A O 1
ATOM 1536 N N . VAL A 1 202 ? -5.979 -6.078 22.840 1.00 95.19 202 VAL A N 1
ATOM 1537 C CA . VAL A 1 202 ? -7.153 -5.496 23.510 1.00 95.19 202 VAL A CA 1
ATOM 1538 C C . VAL A 1 202 ? -8.424 -6.271 23.158 1.00 95.19 202 VAL A C 1
ATOM 1540 O O . VAL A 1 202 ? -9.235 -6.542 24.041 1.00 95.19 202 VAL A O 1
ATOM 1543 N N . GLY A 1 203 ? -8.583 -6.672 21.894 1.00 93.00 203 GLY A N 1
ATOM 1544 C CA . GLY A 1 203 ? -9.710 -7.486 21.445 1.00 93.00 203 GLY A CA 1
ATOM 1545 C C . GLY A 1 203 ? -9.761 -8.850 22.135 1.00 93.00 203 GLY A C 1
ATOM 1546 O O . GLY A 1 203 ? -10.806 -9.234 22.651 1.00 93.00 203 GLY A O 1
ATOM 1547 N N . VAL A 1 204 ? -8.630 -9.558 22.211 1.00 94.94 204 VAL A N 1
ATOM 1548 C CA . VAL A 1 204 ? -8.528 -10.847 22.915 1.00 94.94 204 VAL A CA 1
ATOM 1549 C C . VAL A 1 204 ? -8.794 -10.678 24.410 1.00 94.94 204 VAL A C 1
ATOM 1551 O O . VAL A 1 204 ? -9.551 -11.457 24.980 1.00 94.94 204 VAL A O 1
ATOM 1554 N N . TYR A 1 205 ? -8.240 -9.640 25.043 1.00 95.81 205 TYR A N 1
ATOM 1555 C CA . TYR A 1 205 ? -8.513 -9.339 26.451 1.00 95.81 205 TYR A CA 1
ATOM 1556 C C . TYR A 1 205 ? -10.012 -9.134 26.717 1.00 95.81 205 TYR A C 1
ATOM 1558 O O . TYR A 1 205 ? -10.539 -9.668 27.689 1.00 95.81 205 TYR A O 1
ATOM 1566 N N . HIS A 1 206 ? -10.709 -8.409 25.837 1.00 94.50 206 HIS A N 1
ATOM 1567 C CA . HIS A 1 206 ? -12.154 -8.199 25.937 1.00 94.50 206 HIS A CA 1
ATOM 1568 C C . HIS A 1 206 ? -12.996 -9.451 25.660 1.00 94.50 206 HIS A C 1
ATOM 1570 O O . HIS A 1 206 ? -14.102 -9.531 26.175 1.00 94.50 206 HIS A O 1
ATOM 1576 N N . LEU A 1 207 ? -12.508 -10.399 24.855 1.00 91.75 207 LEU A N 1
ATOM 1577 C CA . LEU A 1 207 ? -13.196 -11.669 24.586 1.00 91.75 207 LEU A CA 1
ATOM 1578 C C . LEU A 1 207 ? -13.026 -12.689 25.719 1.00 91.75 207 LEU A C 1
ATOM 1580 O O . LEU A 1 207 ? -13.895 -13.532 25.914 1.00 91.75 207 LEU A O 1
ATOM 1584 N N . CYS A 1 208 ? -11.898 -12.640 26.431 1.00 89.50 208 CYS A N 1
ATOM 1585 C CA . CYS A 1 208 ? -11.592 -13.547 27.540 1.00 89.50 208 CYS A CA 1
ATOM 1586 C C . CYS A 1 208 ? -12.136 -13.074 28.900 1.00 89.50 208 CYS A C 1
ATOM 1588 O O . CYS A 1 208 ? -12.016 -13.815 29.876 1.00 89.50 208 CYS A O 1
ATOM 1590 N N . LYS A 1 209 ? -12.666 -11.850 28.980 1.00 81.75 209 LYS A N 1
ATOM 1591 C CA . LYS A 1 209 ? -13.303 -11.276 30.171 1.00 81.75 209 LYS A CA 1
ATOM 1592 C C . LYS A 1 209 ? -14.809 -11.501 30.132 1.00 81.75 209 LYS A C 1
ATOM 1594 O O . LYS A 1 209 ? -15.355 -11.832 31.205 1.00 81.75 209 LYS A O 1
#